Protein AF-A3CVC3-F1 (afdb_monomer_lite)

Organism: Methanoculleus marisnigri (strain ATCC 35101 / DSM 1498 / JR1) (NCBI:txid368407)

Radius of gyration: 29.73 Å; chains: 1; bounding box: 60×30×98 Å

Structure (mmCIF, N/CA/C/O backbone):
data_AF-A3CVC3-F1
#
_entry.id   AF-A3CVC3-F1
#
loop_
_atom_site.group_PDB
_atom_site.id
_atom_site.type_symbol
_atom_site.label_atom_id
_atom_site.label_alt_id
_atom_site.label_comp_id
_atom_site.label_asym_id
_atom_site.label_entity_id
_atom_site.label_seq_id
_atom_site.pdbx_PDB_ins_code
_atom_site.Cartn_x
_atom_site.Cartn_y
_atom_site.Cartn_z
_atom_site.occupancy
_atom_site.B_iso_or_equiv
_atom_site.auth_seq_id
_atom_site.auth_comp_id
_atom_site.auth_asym_id
_atom_site.auth_atom_id
_atom_site.pdbx_PDB_model_num
ATOM 1 N N . MET A 1 1 ? 1.120 -12.186 8.784 1.00 51.41 1 MET A N 1
ATOM 2 C CA . MET A 1 1 ? 2.114 -11.110 9.011 1.00 51.41 1 MET A CA 1
ATOM 3 C C . MET A 1 1 ? 3.449 -11.382 8.320 1.00 51.41 1 MET A C 1
ATOM 5 O O . MET A 1 1 ? 3.760 -10.613 7.430 1.00 51.41 1 MET A O 1
ATOM 9 N N . ARG A 1 2 ? 4.162 -12.497 8.575 1.00 48.91 2 ARG A N 1
ATOM 10 C CA . ARG A 1 2 ? 5.441 -12.810 7.878 1.00 48.91 2 ARG A CA 1
ATOM 11 C C . ARG A 1 2 ? 5.380 -12.852 6.339 1.00 48.91 2 ARG A C 1
ATOM 13 O O . ARG A 1 2 ? 6.397 -12.646 5.695 1.00 48.91 2 ARG A O 1
ATOM 20 N N . GLY A 1 3 ? 4.212 -13.135 5.754 1.00 64.38 3 GLY A N 1
ATOM 21 C CA . GLY A 1 3 ? 4.032 -13.132 4.297 1.00 64.38 3 GLY A CA 1
ATOM 22 C C . GLY A 1 3 ? 4.131 -11.735 3.674 1.00 64.38 3 GLY A C 1
ATOM 23 O O . GLY A 1 3 ? 4.812 -11.586 2.671 1.00 64.38 3 GLY A O 1
ATOM 24 N N . ILE A 1 4 ? 3.526 -10.717 4.298 1.00 69.31 4 ILE A N 1
ATOM 25 C CA . ILE A 1 4 ? 3.472 -9.342 3.764 1.00 69.31 4 ILE A CA 1
ATOM 26 C C . ILE A 1 4 ? 4.823 -8.640 3.919 1.00 69.31 4 ILE A C 1
ATOM 28 O O . ILE A 1 4 ? 5.301 -8.045 2.964 1.00 69.31 4 ILE A O 1
ATOM 32 N N . GLU A 1 5 ? 5.500 -8.809 5.061 1.00 74.12 5 GLU A N 1
ATOM 33 C CA . GLU A 1 5 ? 6.876 -8.311 5.242 1.00 74.12 5 GLU A CA 1
ATOM 34 C C . GLU A 1 5 ? 7.829 -8.879 4.176 1.00 74.12 5 GLU A C 1
ATOM 36 O O . GLU A 1 5 ? 8.705 -8.177 3.677 1.00 74.12 5 GLU A O 1
ATOM 41 N N . GLY A 1 6 ? 7.638 -10.144 3.780 1.00 84.56 6 GLY A N 1
ATOM 42 C CA . GLY A 1 6 ? 8.394 -10.751 2.683 1.00 84.56 6 GLY A CA 1
ATOM 43 C C . GLY A 1 6 ? 8.074 -10.140 1.314 1.00 84.56 6 GLY A C 1
ATOM 44 O O . GLY A 1 6 ? 8.962 -10.040 0.465 1.00 84.56 6 GLY A O 1
ATOM 45 N N . ILE A 1 7 ? 6.831 -9.703 1.096 1.00 87.06 7 ILE A N 1
ATOM 46 C CA . ILE A 1 7 ? 6.413 -9.024 -0.137 1.00 87.06 7 ILE A CA 1
ATOM 47 C C . ILE A 1 7 ? 7.009 -7.615 -0.199 1.00 87.06 7 ILE A C 1
ATOM 49 O O . ILE A 1 7 ? 7.654 -7.295 -1.193 1.00 87.06 7 ILE A O 1
ATOM 53 N N . GLU A 1 8 ? 6.897 -6.818 0.867 1.00 87.56 8 GLU A N 1
ATOM 54 C CA . GLU A 1 8 ? 7.496 -5.474 0.947 1.00 87.56 8 GLU A CA 1
ATOM 55 C C . GLU A 1 8 ? 9.018 -5.524 0.726 1.00 87.56 8 GLU A C 1
ATOM 57 O O . GLU A 1 8 ? 9.571 -4.760 -0.066 1.00 87.56 8 GLU A O 1
ATOM 62 N N . GLN A 1 9 ? 9.712 -6.481 1.353 1.00 90.12 9 GLN A N 1
ATOM 63 C CA . GLN A 1 9 ? 11.144 -6.707 1.115 1.00 90.12 9 GLN A CA 1
ATOM 64 C C . GLN A 1 9 ? 11.444 -7.046 -0.348 1.00 90.12 9 GLN A C 1
ATOM 66 O O . GLN A 1 9 ? 12.445 -6.583 -0.897 1.00 90.12 9 GLN A O 1
ATOM 71 N N . THR A 1 10 ? 10.580 -7.835 -0.987 1.00 92.94 10 THR A N 1
ATOM 72 C CA . THR A 1 10 ? 10.743 -8.191 -2.399 1.00 92.94 10 THR A CA 1
ATOM 73 C C . THR A 1 10 ? 10.528 -6.979 -3.306 1.00 92.94 10 THR A C 1
ATOM 75 O O . THR A 1 10 ? 11.334 -6.767 -4.209 1.00 92.94 10 THR A O 1
ATOM 78 N N . ILE A 1 11 ? 9.509 -6.153 -3.049 1.00 94.69 11 ILE A N 1
ATOM 79 C CA . ILE A 1 11 ? 9.249 -4.912 -3.798 1.00 94.69 11 ILE A CA 1
ATOM 80 C C . ILE A 1 11 ? 10.436 -3.948 -3.667 1.00 94.69 11 ILE A C 1
ATOM 82 O O . ILE A 1 11 ? 10.936 -3.458 -4.677 1.00 94.69 11 ILE A O 1
ATOM 86 N N . ASN A 1 12 ? 10.974 -3.766 -2.459 1.00 94.00 12 ASN A N 1
ATOM 87 C CA . ASN A 1 12 ? 12.170 -2.944 -2.232 1.00 94.00 12 ASN A CA 1
ATOM 88 C C . ASN A 1 12 ? 13.412 -3.483 -2.968 1.00 94.00 12 ASN A C 1
ATOM 90 O O . ASN A 1 12 ? 14.227 -2.718 -3.495 1.00 94.00 12 ASN A O 1
ATOM 94 N N . GLY A 1 13 ? 13.558 -4.810 -3.038 1.00 96.69 13 GLY A N 1
ATOM 95 C CA . GLY A 1 13 ? 14.601 -5.458 -3.834 1.00 96.69 13 GLY A CA 1
ATOM 96 C C . GLY A 1 13 ? 14.443 -5.187 -5.332 1.00 96.69 13 GLY A C 1
ATOM 97 O O . GLY A 1 13 ? 15.412 -4.823 -5.996 1.00 96.69 13 GLY A O 1
ATOM 98 N N . LEU A 1 14 ? 13.216 -5.286 -5.852 1.00 97.50 14 LEU A N 1
ATOM 99 C CA . LEU A 1 14 ? 12.907 -4.961 -7.246 1.00 97.50 14 LEU A CA 1
ATOM 100 C C . LEU A 1 14 ? 13.167 -3.487 -7.565 1.00 97.50 14 LEU A C 1
ATOM 102 O O . LEU A 1 14 ? 13.642 -3.185 -8.655 1.00 97.50 14 LEU A O 1
ATOM 106 N N . GLU A 1 15 ? 12.895 -2.574 -6.638 1.00 97.44 15 GLU A N 1
ATOM 107 C CA . GLU A 1 15 ? 13.197 -1.154 -6.829 1.00 97.44 15 GLU A CA 1
ATOM 108 C C . GLU A 1 15 ? 14.712 -0.901 -6.887 1.00 97.44 15 GLU A C 1
ATOM 110 O O . GLU A 1 15 ? 15.202 -0.166 -7.745 1.00 97.44 15 GLU A O 1
ATOM 115 N N . THR A 1 16 ? 15.489 -1.600 -6.057 1.00 97.69 16 THR A N 1
ATOM 116 C CA . THR A 1 16 ? 16.959 -1.553 -6.125 1.00 97.69 16 THR A CA 1
ATOM 117 C C . THR A 1 16 ? 17.477 -2.061 -7.477 1.00 97.69 16 THR A C 1
ATOM 119 O O . THR A 1 16 ? 18.337 -1.426 -8.096 1.00 97.69 16 THR A O 1
ATOM 122 N N . ASP A 1 17 ? 16.927 -3.176 -7.966 1.00 97.81 17 ASP A N 1
ATOM 123 C CA . ASP A 1 17 ? 17.246 -3.715 -9.291 1.00 97.81 17 ASP A CA 1
ATOM 124 C C . ASP A 1 17 ? 16.869 -2.723 -10.406 1.00 97.81 17 ASP A C 1
ATOM 126 O O . ASP A 1 17 ? 17.635 -2.544 -11.359 1.00 97.81 17 ASP A O 1
ATOM 130 N N . ALA A 1 18 ? 15.722 -2.043 -10.283 1.00 97.94 18 ALA A N 1
ATOM 131 C CA . ALA A 1 18 ? 15.258 -1.042 -11.240 1.00 97.94 18 ALA A CA 1
ATOM 132 C C . ALA A 1 18 ? 16.215 0.152 -11.336 1.00 97.94 18 ALA A C 1
ATOM 134 O O . ALA A 1 18 ? 16.621 0.519 -12.440 1.00 97.94 18 ALA A O 1
ATOM 135 N N . ILE A 1 19 ? 16.659 0.696 -10.198 1.00 98.12 19 ILE A N 1
ATOM 136 C CA . ILE A 1 19 ? 17.654 1.781 -10.143 1.00 98.12 19 ILE A CA 1
ATOM 137 C C . ILE A 1 19 ? 18.950 1.366 -10.854 1.00 98.12 19 ILE A C 1
ATOM 139 O O . ILE A 1 19 ? 19.564 2.149 -11.589 1.00 98.12 19 ILE A O 1
ATOM 143 N N . GLU A 1 20 ? 19.385 0.118 -10.671 1.00 97.94 20 GLU A N 1
ATOM 144 C CA . GLU A 1 20 ? 20.588 -0.371 -11.335 1.00 97.94 20 GLU A CA 1
ATOM 145 C C . GLU A 1 20 ? 20.404 -0.499 -12.855 1.00 97.94 20 GLU A C 1
ATOM 147 O O . GLU A 1 20 ? 21.291 -0.094 -13.616 1.00 97.94 20 GLU A O 1
ATOM 152 N N . ILE A 1 21 ? 19.259 -1.031 -13.299 1.00 98.25 21 ILE A N 1
ATOM 153 C CA . ILE A 1 21 ? 18.888 -1.123 -14.718 1.00 98.25 21 ILE A CA 1
ATOM 154 C C . ILE A 1 21 ? 18.883 0.272 -15.345 1.00 98.25 21 ILE A C 1
ATOM 156 O O . ILE A 1 21 ? 19.545 0.475 -16.364 1.00 98.25 21 ILE A O 1
ATOM 160 N N . GLU A 1 22 ? 18.204 1.235 -14.719 1.00 98.06 22 GLU A N 1
ATOM 161 C CA . GLU A 1 22 ? 18.119 2.623 -15.180 1.00 98.06 22 GLU A CA 1
ATOM 162 C C . GLU A 1 22 ? 19.517 3.201 -15.418 1.00 98.06 22 GLU A C 1
ATOM 164 O O . GLU A 1 22 ? 19.833 3.669 -16.515 1.00 98.06 22 GLU A O 1
ATOM 169 N N . ARG A 1 23 ? 20.405 3.076 -14.426 1.00 98.06 23 ARG A N 1
ATOM 170 C CA . ARG A 1 23 ? 21.781 3.574 -14.514 1.00 98.06 23 ARG A CA 1
ATOM 171 C C . ARG A 1 23 ? 22.547 2.969 -15.692 1.00 98.06 23 ARG A C 1
ATOM 173 O O . ARG A 1 23 ? 23.281 3.686 -16.378 1.00 98.06 23 ARG A O 1
ATOM 180 N N . ILE A 1 24 ? 22.417 1.659 -15.923 1.00 97.56 24 ILE A N 1
ATOM 181 C CA . ILE A 1 24 ? 23.113 0.977 -17.025 1.00 97.56 24 ILE A CA 1
ATOM 182 C C . ILE A 1 24 ? 22.570 1.455 -18.376 1.00 97.56 24 ILE A C 1
ATOM 184 O O . ILE A 1 24 ? 23.358 1.775 -19.269 1.00 97.56 24 ILE A O 1
ATOM 188 N N . VAL A 1 25 ? 21.245 1.536 -18.522 1.00 97.75 25 VAL A N 1
ATOM 189 C CA . VAL A 1 25 ? 20.591 1.921 -19.780 1.00 97.75 25 VAL A CA 1
ATOM 190 C C . VAL A 1 25 ? 20.864 3.382 -20.119 1.00 97.75 25 VAL A C 1
ATOM 192 O O . VAL A 1 25 ? 21.286 3.671 -21.236 1.00 97.75 25 VAL A O 1
ATOM 195 N N . ILE A 1 26 ? 20.749 4.300 -19.155 1.00 97.44 26 ILE A N 1
ATOM 196 C CA . ILE A 1 26 ? 21.128 5.708 -19.349 1.00 97.44 26 ILE A CA 1
ATOM 197 C C . ILE A 1 26 ? 22.604 5.817 -19.748 1.00 97.44 26 ILE A C 1
ATOM 199 O O . ILE A 1 26 ? 22.953 6.606 -20.628 1.00 97.44 26 ILE A O 1
ATOM 203 N N . GLY A 1 27 ? 23.477 5.007 -19.141 1.00 96.62 27 GLY A N 1
ATOM 204 C CA . GLY A 1 27 ? 24.882 4.917 -19.531 1.00 96.62 27 GLY A CA 1
ATOM 205 C C . GLY A 1 27 ? 25.056 4.567 -21.011 1.00 96.62 27 GLY A C 1
ATOM 206 O O . GLY A 1 27 ? 25.783 5.266 -21.713 1.00 96.62 27 GLY A O 1
ATOM 207 N N . LEU A 1 28 ? 24.350 3.543 -21.496 1.00 96.38 28 LEU A N 1
ATOM 208 C CA . LEU A 1 28 ? 24.371 3.133 -22.905 1.00 96.38 28 LEU A CA 1
ATOM 209 C C . LEU A 1 28 ? 23.816 4.217 -23.837 1.00 96.38 28 LEU A C 1
ATOM 211 O O . LEU A 1 28 ? 24.471 4.572 -24.814 1.00 96.38 28 LEU A O 1
ATOM 215 N N . LEU A 1 29 ? 22.658 4.800 -23.515 1.00 95.56 29 LEU A N 1
ATOM 216 C CA . LEU A 1 29 ? 22.035 5.860 -24.321 1.00 95.56 29 LEU A CA 1
ATOM 217 C C . LEU A 1 29 ? 22.939 7.098 -24.457 1.00 95.56 29 LEU A C 1
ATOM 219 O O . LEU A 1 29 ? 22.904 7.801 -2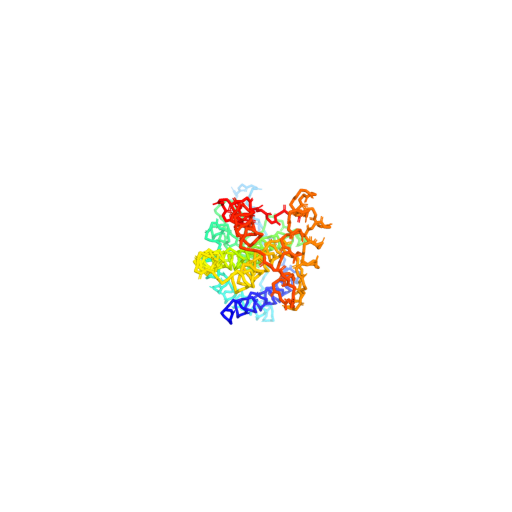5.472 1.00 95.56 29 LEU A O 1
ATOM 223 N N . ARG A 1 30 ? 23.781 7.365 -23.450 1.00 95.31 30 ARG A N 1
ATOM 224 C CA . ARG A 1 30 ? 24.788 8.432 -23.495 1.00 95.31 30 ARG A CA 1
ATOM 225 C C . ARG A 1 30 ? 25.978 8.066 -24.375 1.00 95.31 30 ARG A C 1
ATOM 227 O O . ARG A 1 30 ? 26.384 8.907 -25.181 1.00 95.31 30 ARG A O 1
ATOM 234 N N . THR A 1 31 ? 26.533 6.860 -24.245 1.00 94.50 31 THR A N 1
ATOM 235 C CA . THR A 1 31 ? 27.787 6.489 -24.924 1.00 94.50 31 THR A CA 1
ATOM 236 C C . THR A 1 31 ? 27.588 6.112 -26.385 1.00 94.50 31 THR A C 1
ATOM 238 O O . THR A 1 31 ? 28.317 6.623 -27.229 1.00 94.50 31 THR A O 1
ATOM 241 N N . VAL A 1 32 ? 26.576 5.303 -26.703 1.00 93.94 32 VAL A N 1
ATOM 242 C CA . VAL A 1 32 ? 26.394 4.745 -28.050 1.00 93.94 32 VAL A CA 1
ATOM 243 C C . VAL A 1 32 ? 26.092 5.861 -29.044 1.00 93.94 32 VAL A C 1
ATOM 245 O O . VAL A 1 32 ? 25.248 6.727 -28.795 1.00 93.94 32 VAL A O 1
ATOM 248 N N . GLU A 1 33 ? 26.787 5.897 -30.176 1.00 91.19 33 GLU A N 1
ATOM 249 C CA . GLU A 1 33 ? 26.569 6.947 -31.170 1.00 91.19 33 GLU A CA 1
ATOM 250 C C . GLU A 1 33 ? 25.248 6.754 -31.917 1.00 91.19 33 GLU A C 1
ATOM 252 O O . GLU A 1 33 ? 24.827 5.631 -32.190 1.00 91.19 33 GLU A O 1
ATOM 257 N N . LEU A 1 34 ? 24.610 7.870 -32.272 1.00 91.19 34 LEU A N 1
ATOM 258 C CA . LEU A 1 34 ? 23.409 7.913 -33.102 1.00 91.19 34 LEU A CA 1
ATOM 259 C C . LEU A 1 34 ? 23.810 8.379 -34.498 1.00 91.19 34 LEU A C 1
ATOM 261 O O . LEU A 1 34 ? 24.252 9.520 -34.665 1.00 91.19 34 LEU A O 1
ATOM 265 N N . ILE A 1 35 ? 23.647 7.504 -35.484 1.00 89.44 35 ILE A N 1
ATOM 266 C CA . ILE A 1 35 ? 23.984 7.734 -36.889 1.00 89.44 35 ILE A CA 1
ATOM 267 C C . ILE A 1 35 ? 22.716 7.996 -37.704 1.00 89.44 35 ILE A C 1
ATOM 269 O O . ILE A 1 35 ? 21.651 7.436 -37.446 1.00 89.44 35 ILE A O 1
ATOM 273 N N . HIS A 1 36 ? 22.824 8.878 -38.692 1.00 84.12 36 HIS A N 1
ATOM 274 C CA . HIS A 1 36 ? 21.723 9.160 -39.605 1.00 84.12 36 HIS A CA 1
ATOM 275 C C . HIS A 1 36 ? 21.704 8.108 -40.715 1.00 84.12 36 HIS A C 1
ATOM 277 O O . HIS A 1 36 ? 22.711 7.909 -41.395 1.00 84.12 36 HIS A O 1
ATOM 283 N N . LYS A 1 37 ? 20.564 7.446 -40.898 1.00 74.25 37 LYS A N 1
ATOM 284 C CA . LYS A 1 37 ? 20.304 6.546 -42.013 1.00 74.25 37 LYS A CA 1
ATOM 285 C C . LYS A 1 37 ? 19.489 7.323 -43.052 1.00 74.25 37 LYS A C 1
ATOM 287 O O . LYS A 1 37 ? 18.345 7.664 -42.754 1.00 74.25 37 LYS A O 1
ATOM 292 N N . PRO A 1 38 ? 20.060 7.638 -44.226 1.00 65.75 38 PRO A N 1
ATOM 293 C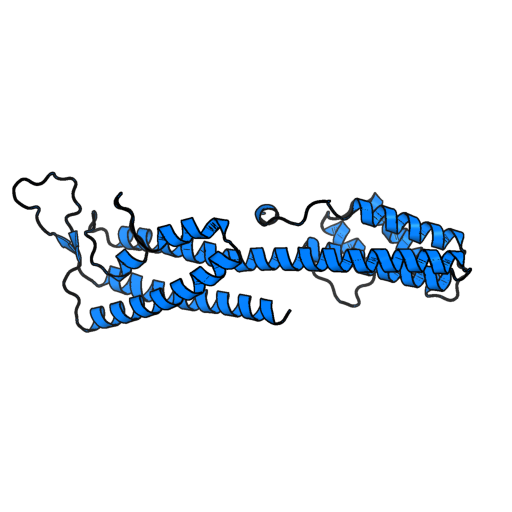 CA . PRO A 1 38 ? 19.335 8.378 -45.246 1.00 65.75 38 PRO A CA 1
ATOM 294 C C . PRO A 1 38 ? 18.141 7.563 -45.742 1.00 65.75 38 PRO A C 1
ATOM 296 O O . PRO A 1 38 ? 18.222 6.339 -45.888 1.00 65.75 38 PRO A O 1
ATOM 299 N N . ASP A 1 39 ? 17.041 8.263 -45.994 1.00 65.12 39 ASP A N 1
ATOM 300 C CA . ASP A 1 39 ? 15.830 7.672 -46.540 1.00 65.12 39 ASP A CA 1
ATOM 301 C C . ASP A 1 39 ? 16.098 7.048 -47.925 1.00 65.12 39 ASP A C 1
ATOM 303 O O . ASP A 1 39 ? 16.862 7.608 -48.722 1.00 65.12 39 ASP A O 1
ATOM 307 N N . PRO A 1 40 ? 15.472 5.902 -48.258 1.00 63.41 40 PRO A N 1
ATOM 308 C CA . PRO A 1 40 ? 15.471 5.395 -49.624 1.00 63.41 40 PRO A CA 1
ATOM 309 C C . PRO A 1 40 ? 14.929 6.466 -50.577 1.00 63.41 40 PRO A C 1
ATOM 311 O O . PRO A 1 40 ? 13.983 7.181 -50.239 1.00 63.41 40 PRO A O 1
ATOM 314 N N . ALA A 1 41 ? 15.500 6.564 -51.780 1.00 58.28 41 ALA A N 1
ATOM 315 C CA . ALA A 1 41 ? 15.057 7.536 -52.776 1.00 58.28 41 ALA A CA 1
ATOM 316 C C . ALA A 1 41 ? 13.537 7.409 -53.023 1.00 58.28 41 ALA A C 1
ATOM 318 O O . ALA A 1 41 ? 13.074 6.386 -53.523 1.00 58.28 41 ALA A O 1
ATOM 319 N N . GLY A 1 42 ? 12.775 8.447 -52.650 1.00 61.31 42 GLY A N 1
ATOM 320 C CA . GLY A 1 42 ? 11.315 8.512 -52.801 1.00 61.31 42 GLY A CA 1
ATOM 321 C C . GLY A 1 42 ? 10.483 8.345 -51.520 1.00 61.31 42 GLY A C 1
ATOM 322 O O . GLY A 1 42 ? 9.258 8.398 -51.609 1.00 61.31 42 GLY A O 1
ATOM 323 N N . ALA A 1 43 ? 11.092 8.163 -50.341 1.00 59.25 43 ALA A N 1
ATOM 324 C CA . ALA A 1 43 ? 10.345 8.084 -49.081 1.00 59.25 43 ALA A CA 1
ATOM 325 C C . ALA A 1 43 ? 9.919 9.471 -48.546 1.00 59.25 43 ALA A C 1
ATOM 327 O O . ALA A 1 43 ? 10.615 10.471 -48.709 1.00 59.25 43 ALA A O 1
ATOM 328 N N . LEU A 1 44 ? 8.744 9.526 -47.909 1.00 55.94 44 LEU A N 1
ATOM 329 C CA . LEU A 1 44 ? 8.180 10.723 -47.271 1.00 55.94 44 LEU A CA 1
ATOM 330 C C . LEU A 1 44 ? 8.982 11.125 -46.016 1.00 55.94 44 LEU A C 1
ATOM 332 O O . LEU A 1 44 ? 9.242 10.281 -45.163 1.00 55.94 44 LEU A O 1
ATOM 336 N N . PHE A 1 45 ? 9.253 12.429 -45.856 1.00 55.88 45 PHE A N 1
ATOM 337 C CA . PHE A 1 45 ? 10.067 13.078 -44.801 1.00 55.88 45 PHE A CA 1
ATOM 338 C C . PHE A 1 45 ? 9.577 12.930 -43.335 1.00 55.88 45 PHE A C 1
ATOM 340 O O . PHE A 1 45 ? 9.977 13.703 -42.465 1.00 55.88 45 PHE A O 1
ATOM 347 N N . PHE A 1 46 ? 8.695 11.975 -43.034 1.00 58.62 46 PHE A N 1
ATOM 348 C CA . PHE A 1 46 ? 8.077 11.795 -41.712 1.00 58.62 46 PHE A CA 1
ATOM 349 C C . PHE A 1 46 ? 8.519 10.510 -40.988 1.00 58.62 46 PHE A C 1
ATOM 351 O O . PHE A 1 46 ? 8.059 10.240 -39.874 1.00 58.62 46 PHE A O 1
ATOM 358 N N . ALA A 1 47 ? 9.402 9.709 -41.594 1.00 65.69 47 ALA A N 1
ATOM 359 C CA . ALA A 1 47 ? 9.910 8.480 -40.994 1.00 65.69 47 ALA A CA 1
ATOM 360 C C . ALA A 1 47 ? 11.079 8.756 -40.021 1.00 65.69 47 ALA A C 1
ATOM 362 O O . ALA A 1 47 ? 11.876 9.668 -40.246 1.00 65.69 47 ALA A O 1
ATOM 363 N N . PRO A 1 48 ? 11.220 7.987 -38.925 1.00 71.50 48 PRO A N 1
ATOM 364 C CA . PRO A 1 48 ? 12.397 8.084 -38.073 1.00 71.50 48 PRO A CA 1
ATOM 365 C C . PRO A 1 48 ? 13.644 7.648 -38.856 1.00 71.50 48 PRO A C 1
ATOM 367 O O . PRO A 1 48 ? 13.697 6.530 -39.360 1.00 71.50 48 PRO A O 1
ATOM 370 N N . SER A 1 49 ? 14.648 8.517 -38.938 1.00 81.38 49 SER A N 1
ATOM 371 C CA . SER A 1 49 ? 15.802 8.339 -39.830 1.00 81.38 49 SER A CA 1
ATOM 372 C C . SER A 1 49 ? 17.130 8.181 -39.083 1.00 81.38 49 SER A C 1
ATOM 374 O O . SER A 1 49 ? 18.199 8.253 -39.683 1.00 81.38 49 SER A O 1
ATOM 376 N N . ASN A 1 50 ? 17.111 8.045 -37.756 1.00 86.69 50 ASN A N 1
ATOM 377 C CA . ASN A 1 50 ? 18.331 7.912 -36.961 1.00 86.69 50 ASN A CA 1
ATOM 378 C C . ASN A 1 50 ? 18.373 6.528 -36.317 1.00 86.69 50 ASN A C 1
ATOM 380 O O . ASN A 1 50 ? 17.382 6.080 -35.754 1.00 86.69 50 ASN A O 1
ATOM 384 N N . GLN A 1 51 ? 19.510 5.850 -36.387 1.00 90.75 51 GLN A N 1
ATOM 385 C CA . GLN A 1 51 ? 19.711 4.539 -35.773 1.00 90.75 51 GLN A CA 1
ATOM 386 C C . GLN A 1 51 ? 20.919 4.584 -34.845 1.00 90.75 51 GLN A C 1
ATOM 388 O O . GLN A 1 51 ? 21.809 5.423 -35.003 1.00 90.75 51 GLN A O 1
ATOM 393 N N . TRP A 1 52 ? 20.953 3.684 -33.874 1.00 91.94 52 TRP A N 1
ATOM 394 C CA . TRP A 1 52 ? 22.140 3.496 -33.056 1.00 91.94 52 TRP A CA 1
ATOM 395 C C . TRP A 1 52 ? 23.250 2.849 -33.891 1.00 91.94 52 TRP A C 1
ATOM 397 O O . TRP A 1 52 ? 22.989 2.065 -34.805 1.00 91.94 52 TRP A O 1
ATOM 407 N N . SER A 1 53 ? 24.486 3.254 -33.622 1.00 91.25 53 SER A N 1
ATOM 408 C CA . SER A 1 53 ? 25.692 2.679 -34.220 1.00 91.25 53 SER A CA 1
ATOM 409 C C . SER A 1 53 ? 25.907 1.233 -33.771 1.00 91.25 53 SER A C 1
ATOM 411 O O . SER A 1 53 ? 25.282 0.754 -32.822 1.00 91.25 53 SER A O 1
ATOM 413 N N . GLU A 1 54 ? 26.801 0.527 -34.464 1.00 91.50 54 GLU A N 1
ATOM 414 C CA . GLU A 1 54 ? 27.222 -0.802 -34.032 1.00 91.50 54 GLU A CA 1
ATOM 415 C C . GLU A 1 54 ? 27.881 -0.729 -32.652 1.00 91.50 54 GLU A C 1
ATOM 417 O O . GLU A 1 54 ? 28.825 0.026 -32.425 1.00 91.50 54 GLU A O 1
ATOM 422 N N . LEU A 1 55 ? 27.367 -1.534 -31.726 1.00 93.00 55 LEU A N 1
ATOM 423 C CA . LEU A 1 55 ? 27.844 -1.573 -30.352 1.00 93.00 55 LEU A CA 1
ATOM 424 C C . LEU A 1 55 ? 29.229 -2.219 -30.279 1.00 93.00 55 LEU A C 1
ATOM 426 O O . LEU A 1 55 ? 29.431 -3.329 -30.782 1.00 93.00 55 LEU A O 1
ATOM 430 N N . SER A 1 56 ? 30.151 -1.586 -29.554 1.00 93.81 56 SER A N 1
ATOM 431 C CA . SER A 1 56 ? 31.429 -2.201 -29.184 1.00 93.81 56 SER A CA 1
ATOM 432 C C . SER A 1 56 ? 31.221 -3.440 -28.301 1.00 93.81 56 SER A C 1
ATOM 434 O O . SER A 1 56 ? 30.186 -3.603 -27.654 1.00 93.81 56 SER A O 1
ATOM 436 N N . GLY A 1 57 ? 32.228 -4.316 -28.193 1.00 92.56 57 GLY A N 1
ATOM 437 C CA . GLY A 1 57 ? 32.121 -5.531 -27.369 1.00 92.56 57 GLY A CA 1
ATOM 438 C C . GLY A 1 57 ? 31.748 -5.259 -25.901 1.00 92.56 57 GLY A C 1
ATOM 439 O O . GLY A 1 57 ? 30.987 -6.023 -25.302 1.00 92.56 57 GLY A O 1
ATOM 440 N N . GLN A 1 58 ? 32.219 -4.141 -25.333 1.00 92.75 58 GLN A N 1
ATOM 441 C CA . GLN A 1 58 ? 31.866 -3.721 -23.974 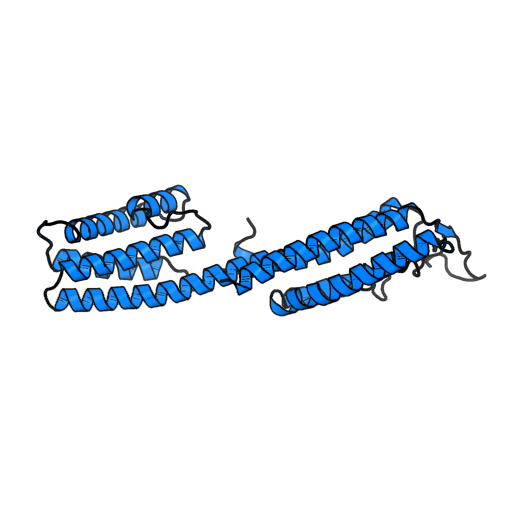1.00 92.75 58 GLN A CA 1
ATOM 442 C C . GLN A 1 58 ? 30.414 -3.226 -23.882 1.00 92.75 58 GLN A C 1
ATOM 444 O O . GLN A 1 58 ? 29.718 -3.544 -22.916 1.00 92.75 58 GLN A O 1
ATOM 449 N N . GLU A 1 59 ? 29.942 -2.464 -24.870 1.00 93.94 59 GLU A N 1
ATOM 450 C CA . GLU A 1 59 ? 28.560 -1.970 -24.922 1.00 93.94 59 GLU A CA 1
ATOM 451 C C . GLU A 1 59 ? 27.569 -3.109 -25.135 1.00 93.94 59 GLU A C 1
ATOM 453 O O . GLU A 1 59 ? 26.573 -3.179 -24.422 1.00 93.94 59 GLU A O 1
ATOM 458 N N . GLN A 1 60 ? 27.882 -4.063 -26.015 1.00 95.44 60 GLN A N 1
ATOM 459 C CA . GLN A 1 60 ? 27.076 -5.271 -26.196 1.00 95.44 60 GLN A CA 1
ATOM 460 C C . GLN A 1 60 ? 26.954 -6.071 -24.897 1.00 95.44 60 GLN A C 1
ATOM 462 O O . GLN A 1 60 ? 25.886 -6.596 -24.588 1.00 95.44 60 GLN A O 1
ATOM 467 N N . GLN A 1 61 ? 28.034 -6.181 -24.116 1.00 95.69 61 GLN A N 1
ATOM 468 C CA . GLN A 1 61 ? 27.981 -6.877 -22.832 1.00 95.69 61 GLN A CA 1
ATOM 469 C C . GLN A 1 61 ? 27.075 -6.143 -21.836 1.00 95.69 61 GLN A C 1
ATOM 471 O O . GLN A 1 61 ? 26.168 -6.760 -21.281 1.00 95.69 61 GLN A O 1
ATOM 476 N N . LYS A 1 62 ? 27.252 -4.824 -21.678 1.00 95.75 62 LYS A N 1
ATOM 477 C CA . LYS A 1 62 ? 26.384 -3.990 -20.826 1.00 95.75 62 LYS A CA 1
ATOM 478 C C . LYS A 1 62 ? 24.918 -4.069 -21.251 1.00 95.75 62 LYS A C 1
ATOM 480 O O . LYS A 1 62 ? 24.043 -4.175 -20.398 1.00 95.75 62 LYS A O 1
ATOM 485 N N . GLN A 1 63 ? 24.654 -4.058 -22.555 1.00 97.12 63 GLN A N 1
ATOM 486 C CA . GLN A 1 63 ? 23.315 -4.190 -23.113 1.00 97.12 63 GLN A CA 1
ATOM 487 C C . GLN A 1 63 ? 22.694 -5.549 -22.771 1.00 97.12 63 GLN A C 1
ATOM 489 O O . GLN A 1 63 ? 21.565 -5.603 -22.287 1.00 97.12 63 GLN A O 1
ATOM 494 N N . ARG A 1 64 ? 23.428 -6.653 -22.972 1.00 96.75 64 ARG A N 1
ATOM 495 C CA . ARG A 1 64 ? 22.959 -8.002 -22.611 1.00 96.75 64 ARG A CA 1
ATOM 496 C C . ARG A 1 64 ? 22.663 -8.120 -21.120 1.00 96.75 64 ARG A C 1
ATOM 498 O O . ARG A 1 64 ? 21.679 -8.761 -20.751 1.00 96.75 64 ARG A O 1
ATOM 505 N N . ASP A 1 65 ? 23.493 -7.516 -20.278 1.00 96.00 65 ASP A N 1
ATOM 506 C CA . ASP A 1 65 ? 23.297 -7.534 -18.832 1.00 96.00 65 ASP A CA 1
ATOM 507 C C . ASP A 1 65 ? 22.069 -6.709 -18.425 1.00 96.00 65 ASP A C 1
ATOM 509 O O . ASP A 1 65 ? 21.227 -7.219 -17.686 1.00 96.00 65 ASP A O 1
ATOM 513 N N . ALA A 1 66 ? 21.895 -5.502 -18.977 1.00 97.19 66 ALA A N 1
ATOM 514 C CA . ALA A 1 66 ? 20.695 -4.685 -18.772 1.00 97.19 66 ALA A CA 1
ATOM 515 C C . ALA A 1 66 ? 19.423 -5.416 -19.221 1.00 97.19 66 ALA A C 1
ATOM 517 O O . ALA A 1 66 ? 18.450 -5.484 -18.475 1.00 97.19 66 ALA A O 1
ATOM 518 N N . LEU A 1 67 ? 19.455 -6.035 -20.404 1.00 97.88 67 LEU A N 1
ATOM 519 C CA . LEU A 1 67 ? 18.345 -6.811 -20.947 1.00 97.88 67 LEU A CA 1
ATOM 520 C C . LEU A 1 67 ? 17.968 -7.979 -20.034 1.00 97.88 67 LEU A C 1
ATOM 522 O O . LEU A 1 67 ? 16.795 -8.163 -19.721 1.00 97.88 67 LEU A O 1
ATOM 526 N N . ARG A 1 68 ? 18.948 -8.764 -19.573 1.00 98.06 68 ARG A N 1
ATOM 527 C CA . ARG A 1 68 ? 18.695 -9.884 -18.655 1.00 98.06 68 ARG A CA 1
ATOM 528 C C . ARG A 1 68 ? 18.120 -9.408 -17.326 1.00 98.06 68 ARG A C 1
ATOM 530 O O . ARG A 1 68 ? 17.178 -10.028 -16.837 1.00 98.06 68 ARG A O 1
ATOM 537 N N . LYS A 1 69 ? 18.672 -8.335 -16.751 1.00 98.06 69 LYS A N 1
ATOM 538 C CA . LYS A 1 69 ? 18.171 -7.756 -15.498 1.00 98.06 69 LYS A CA 1
ATOM 539 C C . LYS A 1 69 ? 16.735 -7.276 -15.661 1.00 98.06 69 LYS A C 1
ATOM 541 O O . LYS A 1 69 ? 15.877 -7.714 -14.903 1.00 98.06 69 LYS A O 1
ATOM 546 N N . TYR A 1 70 ? 16.454 -6.500 -16.706 1.00 98.50 70 TYR A N 1
ATOM 547 C CA . TYR A 1 70 ? 15.113 -5.989 -16.971 1.00 98.50 70 TYR A CA 1
ATOM 548 C C . TYR A 1 70 ? 14.085 -7.099 -17.208 1.00 98.50 70 TYR A C 1
ATOM 550 O O . TYR A 1 70 ? 13.006 -7.053 -16.635 1.00 98.50 70 TYR A O 1
ATOM 558 N N . GLN A 1 71 ? 14.411 -8.143 -17.976 1.00 98.06 71 GLN A N 1
ATOM 559 C CA . GLN A 1 71 ? 13.472 -9.252 -18.205 1.00 98.06 71 GLN A CA 1
ATOM 560 C C . GLN A 1 71 ? 13.133 -10.010 -16.913 1.00 98.06 71 GLN A C 1
ATOM 562 O O . GLN A 1 71 ? 11.977 -10.379 -16.691 1.00 98.06 71 GLN A O 1
ATOM 567 N N . ARG A 1 72 ? 14.128 -10.234 -16.041 1.00 97.94 72 ARG A N 1
ATOM 568 C CA . ARG A 1 72 ? 13.904 -10.862 -14.729 1.00 97.94 72 ARG A CA 1
ATOM 569 C C . ARG A 1 72 ? 13.062 -9.959 -13.834 1.00 97.94 72 ARG A C 1
ATOM 571 O O . ARG A 1 72 ? 12.073 -10.434 -13.286 1.00 97.94 72 ARG A O 1
ATOM 578 N N . TRP A 1 73 ? 13.424 -8.680 -13.755 1.00 98.50 73 TRP A N 1
ATOM 579 C CA . TRP A 1 73 ? 12.691 -7.665 -13.008 1.00 98.50 73 TRP A CA 1
ATOM 580 C C . TRP A 1 73 ? 11.226 -7.599 -13.448 1.00 98.50 73 TRP A C 1
ATOM 582 O O . TRP A 1 73 ? 10.336 -7.831 -12.638 1.00 98.50 73 TRP A O 1
ATOM 592 N N . TYR A 1 74 ? 10.976 -7.414 -14.747 1.00 98.38 74 TYR A N 1
ATOM 593 C CA . TYR A 1 74 ? 9.634 -7.287 -15.311 1.00 98.38 74 TYR A CA 1
ATOM 594 C C . TYR A 1 74 ? 8.782 -8.526 -15.033 1.00 98.38 74 TYR A C 1
ATOM 596 O O . TYR A 1 74 ? 7.629 -8.404 -14.639 1.00 98.38 74 TYR A O 1
ATOM 604 N N . THR A 1 75 ? 9.352 -9.728 -15.165 1.00 97.62 75 THR A N 1
ATOM 605 C CA . THR A 1 75 ? 8.622 -10.980 -14.902 1.00 97.62 75 THR A CA 1
ATOM 606 C C . THR A 1 75 ? 8.132 -11.069 -13.457 1.00 97.62 75 THR A C 1
ATOM 608 O O . THR A 1 75 ? 7.024 -11.547 -13.211 1.00 97.62 75 THR A O 1
ATOM 611 N N . VAL A 1 76 ? 8.960 -10.653 -12.497 1.00 97.56 76 VAL A N 1
ATOM 612 C CA . VAL A 1 76 ? 8.600 -10.694 -11.076 1.00 97.56 76 VAL A CA 1
ATOM 613 C C . VAL A 1 76 ? 7.655 -9.540 -10.741 1.00 97.56 76 VAL A C 1
ATOM 615 O O . VAL A 1 76 ? 6.589 -9.790 -10.188 1.00 97.56 76 VAL A O 1
ATOM 618 N N . ALA A 1 77 ? 7.981 -8.312 -11.152 1.00 97.94 77 ALA A N 1
ATOM 619 C CA . ALA A 1 77 ? 7.150 -7.128 -10.947 1.00 97.94 77 ALA A CA 1
ATOM 620 C C . ALA A 1 77 ? 5.733 -7.314 -11.513 1.00 97.94 77 ALA A C 1
ATOM 622 O O . ALA A 1 77 ? 4.754 -7.105 -10.805 1.00 97.94 77 ALA A O 1
ATOM 623 N N . HIS A 1 78 ? 5.607 -7.831 -12.739 1.00 97.75 78 HIS A N 1
ATOM 624 C CA . HIS A 1 78 ? 4.316 -8.131 -13.359 1.00 97.75 78 HIS A CA 1
ATOM 625 C C . HIS A 1 78 ? 3.471 -9.099 -12.520 1.00 97.75 78 HIS A C 1
ATOM 627 O O . HIS A 1 78 ? 2.247 -8.990 -12.496 1.00 97.75 78 HIS A O 1
ATOM 633 N N . ARG A 1 79 ? 4.079 -10.091 -11.851 1.00 96.62 79 ARG A N 1
ATOM 634 C CA . ARG A 1 79 ? 3.317 -11.016 -10.995 1.00 96.62 79 ARG A CA 1
ATOM 635 C C . ARG A 1 79 ? 2.694 -10.282 -9.815 1.00 96.62 79 ARG A C 1
ATOM 637 O O . ARG A 1 79 ? 1.512 -10.495 -9.577 1.00 96.62 79 ARG A O 1
ATOM 644 N N . TYR A 1 80 ? 3.460 -9.415 -9.157 1.00 96.12 80 TYR A N 1
ATOM 645 C CA . TYR A 1 80 ? 2.975 -8.602 -8.043 1.00 96.12 80 TYR A CA 1
ATOM 646 C C . TYR A 1 80 ? 1.895 -7.618 -8.484 1.00 96.12 80 TYR A C 1
ATOM 648 O O . TYR A 1 80 ? 0.823 -7.601 -7.892 1.00 96.12 80 TYR A O 1
ATOM 656 N N . VAL A 1 81 ? 2.124 -6.877 -9.571 1.00 97.12 81 VAL A N 1
ATOM 657 C CA . VAL A 1 81 ? 1.122 -5.944 -10.110 1.00 97.12 81 VAL A CA 1
ATOM 658 C C . VAL A 1 81 ? -0.164 -6.684 -10.475 1.00 97.12 81 VAL A C 1
ATOM 660 O O . VAL A 1 81 ? -1.246 -6.245 -10.124 1.00 97.12 81 VAL A O 1
ATOM 663 N N . ARG A 1 82 ? -0.079 -7.860 -11.103 1.00 96.69 82 ARG A N 1
ATOM 664 C CA . ARG A 1 82 ? -1.275 -8.645 -11.440 1.00 96.69 82 ARG A CA 1
ATOM 665 C C . ARG A 1 82 ? -2.033 -9.170 -10.224 1.00 96.69 82 ARG A C 1
ATOM 667 O O . ARG A 1 82 ? -3.242 -9.346 -10.309 1.00 96.69 82 ARG A O 1
ATOM 674 N N . GLU A 1 83 ? -1.326 -9.504 -9.154 1.00 93.62 83 GLU A N 1
ATOM 675 C CA . GLU A 1 83 ? -1.935 -10.061 -7.948 1.00 93.62 83 GLU A CA 1
ATOM 676 C C . GLU A 1 83 ? -2.592 -8.981 -7.085 1.00 93.62 83 GLU A C 1
ATOM 678 O O . GLU A 1 83 ? -3.688 -9.212 -6.588 1.00 93.62 83 GLU A O 1
ATOM 683 N N . TYR A 1 84 ? -1.961 -7.810 -6.964 1.00 92.81 84 TYR A N 1
ATOM 684 C CA . TYR A 1 84 ? -2.343 -6.785 -5.986 1.00 92.81 84 TYR A CA 1
ATOM 685 C C . TYR A 1 84 ? -2.819 -5.456 -6.593 1.00 92.81 84 TYR A C 1
ATOM 687 O O . TYR A 1 84 ? -3.422 -4.662 -5.890 1.00 92.81 84 TYR A O 1
ATOM 695 N N . ALA A 1 85 ? -2.564 -5.199 -7.876 1.00 93.69 85 ALA A N 1
ATOM 696 C CA . ALA A 1 85 ? -3.034 -4.010 -8.599 1.00 93.69 85 ALA A CA 1
ATOM 697 C C . ALA A 1 85 ? -3.540 -4.389 -10.012 1.00 93.69 85 ALA A C 1
ATOM 699 O O . ALA A 1 85 ? -3.017 -3.896 -11.024 1.00 93.69 85 ALA A O 1
ATOM 700 N N . PRO A 1 86 ? -4.500 -5.334 -10.124 1.00 95.31 86 PRO A N 1
ATOM 701 C CA . PRO A 1 86 ? -4.952 -5.881 -11.405 1.00 95.31 86 PRO A CA 1
ATOM 702 C C . PRO A 1 86 ? -5.455 -4.807 -12.382 1.00 95.31 86 PRO A C 1
ATOM 704 O O . PRO A 1 86 ? -5.256 -4.932 -13.589 1.00 95.31 86 PRO A O 1
ATOM 707 N N . GLU A 1 87 ? -6.045 -3.729 -11.874 1.00 94.25 87 GLU A N 1
ATOM 708 C CA . GLU A 1 87 ? -6.524 -2.577 -12.637 1.00 94.25 87 GLU A CA 1
ATOM 709 C C . GLU A 1 87 ? -5.403 -1.771 -13.314 1.00 94.25 87 GLU A C 1
ATOM 711 O O . GLU A 1 87 ? -5.663 -1.051 -14.278 1.00 94.25 87 GLU A O 1
ATOM 716 N N . ARG A 1 88 ? -4.149 -1.913 -12.860 1.00 96.56 88 ARG A N 1
ATOM 717 C CA . ARG A 1 88 ? -2.967 -1.237 -13.426 1.00 96.56 88 ARG A CA 1
ATOM 718 C C . ARG A 1 88 ? -2.128 -2.132 -14.342 1.00 96.56 88 ARG A C 1
ATOM 720 O O . ARG A 1 88 ? -1.155 -1.659 -14.931 1.00 96.56 88 ARG A O 1
ATOM 727 N N . VAL A 1 89 ? -2.486 -3.410 -14.502 1.00 96.62 89 VAL A N 1
ATOM 728 C CA . VAL A 1 89 ? -1.715 -4.381 -15.308 1.00 96.62 89 VAL A CA 1
ATOM 729 C C . VAL A 1 89 ? -1.590 -3.949 -16.761 1.00 96.62 89 VAL A C 1
ATOM 731 O O . VAL A 1 89 ? -0.510 -4.054 -17.344 1.00 96.62 89 VAL A O 1
ATOM 734 N N . ASP A 1 90 ? -2.677 -3.456 -17.351 1.00 95.31 90 ASP A N 1
ATOM 735 C CA . ASP A 1 90 ? -2.659 -3.037 -18.748 1.00 95.31 90 ASP A CA 1
ATOM 736 C C . ASP A 1 90 ? -1.689 -1.874 -18.943 1.00 95.31 90 ASP A C 1
ATOM 738 O O . ASP A 1 90 ? -0.822 -1.943 -19.812 1.00 95.31 90 ASP A O 1
ATOM 742 N N . GLU A 1 91 ? -1.754 -0.844 -18.101 1.00 95.44 91 GLU A N 1
ATOM 743 C CA . GLU A 1 91 ? -0.817 0.284 -18.134 1.00 95.44 91 GLU A CA 1
ATOM 744 C C . GLU A 1 91 ? 0.638 -0.179 -17.954 1.00 95.44 91 GLU A C 1
ATOM 746 O O . GLU A 1 91 ? 1.511 0.186 -18.744 1.00 95.44 91 GLU A O 1
ATOM 751 N N . PHE A 1 92 ? 0.890 -1.069 -16.988 1.00 97.31 92 PHE A N 1
ATOM 752 C CA . PHE A 1 92 ? 2.211 -1.653 -16.757 1.00 97.31 92 PHE A CA 1
ATOM 753 C C . PHE A 1 92 ? 2.755 -2.375 -18.003 1.00 97.31 92 PHE A C 1
ATOM 755 O O . PHE A 1 92 ? 3.943 -2.270 -18.326 1.00 97.31 92 PHE A O 1
ATOM 762 N N . ASN A 1 93 ? 1.889 -3.081 -18.734 1.00 96.06 93 ASN A N 1
ATOM 763 C CA . ASN A 1 93 ? 2.236 -3.797 -19.962 1.00 96.06 93 ASN A CA 1
ATOM 764 C C . ASN A 1 93 ? 2.482 -2.867 -21.148 1.00 96.06 93 ASN A C 1
ATOM 766 O O . ASN A 1 93 ? 3.410 -3.113 -21.921 1.00 96.06 93 ASN A O 1
ATOM 770 N N . HIS A 1 94 ? 1.722 -1.778 -21.266 1.00 94.44 94 HIS A N 1
ATOM 771 C CA . HIS A 1 94 ? 1.940 -0.770 -22.308 1.00 94.44 94 HIS A CA 1
ATOM 772 C C . HIS A 1 94 ? 3.320 -0.109 -22.196 1.00 94.44 94 HIS A C 1
ATOM 774 O O . HIS A 1 94 ? 3.900 0.285 -23.205 1.00 94.44 94 HIS A O 1
ATOM 780 N N . CYS A 1 95 ? 3.897 -0.034 -20.996 1.00 95.75 95 CYS A N 1
ATOM 781 C CA . CYS A 1 95 ? 5.256 0.468 -20.818 1.00 95.75 95 CYS A CA 1
ATOM 782 C C . CYS A 1 95 ? 6.351 -0.538 -21.224 1.00 95.75 95 CYS A C 1
ATOM 784 O O . CYS A 1 95 ? 7.489 -0.132 -21.454 1.00 95.75 95 CYS A O 1
ATOM 786 N N . TYR A 1 96 ? 6.057 -1.841 -21.324 1.00 96.06 96 TYR A N 1
ATOM 787 C CA . TYR A 1 96 ? 7.072 -2.858 -21.628 1.00 96.06 96 TYR A CA 1
ATOM 788 C C . TYR A 1 96 ? 7.603 -2.731 -23.056 1.00 96.06 96 TYR A C 1
ATOM 790 O O . TYR A 1 96 ? 8.817 -2.651 -23.258 1.00 96.06 96 TYR A O 1
ATOM 798 N N . PHE A 1 97 ? 6.701 -2.694 -24.039 1.00 90.69 97 PHE A N 1
ATOM 799 C CA . PHE A 1 97 ? 7.013 -2.638 -25.466 1.00 90.69 97 PHE A CA 1
ATOM 800 C C . PHE A 1 97 ? 6.205 -1.535 -26.145 1.00 90.69 97 PHE A C 1
ATOM 802 O O . PHE A 1 97 ? 5.056 -1.295 -25.790 1.00 90.69 97 PHE A O 1
ATOM 809 N N . GLY A 1 98 ? 6.817 -0.867 -27.120 1.00 82.00 98 GLY A N 1
ATOM 810 C CA . GLY A 1 98 ? 6.181 0.228 -27.830 1.00 82.00 98 GLY A CA 1
ATOM 811 C C . GLY A 1 98 ? 5.004 -0.198 -28.703 1.00 82.00 98 GLY A C 1
ATOM 812 O O . GLY A 1 98 ? 4.900 -1.339 -29.146 1.00 82.00 98 GLY A O 1
ATOM 813 N N . ASP A 1 99 ? 4.120 0.746 -29.001 1.00 82.94 99 ASP A N 1
ATOM 814 C CA . ASP A 1 99 ? 2.954 0.494 -29.840 1.00 82.94 99 ASP A CA 1
ATOM 815 C C . ASP A 1 99 ? 3.227 0.739 -31.337 1.00 82.94 99 ASP A C 1
ATOM 817 O O . ASP A 1 99 ? 4.275 1.238 -31.769 1.00 82.94 99 ASP A O 1
ATOM 821 N N . THR A 1 100 ? 2.224 0.417 -32.155 1.00 73.94 100 THR A N 1
ATOM 822 C CA . THR A 1 100 ? 2.227 0.680 -33.600 1.00 73.94 100 THR A CA 1
ATOM 823 C C . THR A 1 100 ? 2.124 2.169 -33.945 1.00 73.94 100 THR A C 1
ATOM 825 O O . THR A 1 100 ? 2.330 2.534 -35.101 1.00 73.94 100 THR A O 1
ATOM 828 N N . GLN A 1 101 ? 1.812 3.038 -32.976 1.00 75.12 101 GLN A N 1
ATOM 829 C CA . GLN A 1 101 ? 1.678 4.490 -33.158 1.00 75.12 101 GLN A CA 1
ATOM 830 C C . GLN A 1 101 ? 3.026 5.220 -33.031 1.00 75.12 101 GLN A C 1
ATOM 832 O O . GLN A 1 101 ? 3.144 6.411 -33.338 1.00 75.12 101 GLN A O 1
ATOM 837 N N . GLY A 1 102 ? 4.080 4.496 -32.653 1.00 74.56 102 GLY A N 1
ATOM 838 C CA . GLY A 1 102 ? 5.434 5.029 -32.569 1.00 74.56 102 GLY A CA 1
ATOM 839 C C . GLY A 1 102 ? 5.862 5.406 -31.155 1.00 74.56 102 GLY A C 1
ATOM 840 O O . GLY A 1 102 ? 6.929 6.005 -31.017 1.00 74.56 102 GLY A O 1
ATOM 841 N N . ASN A 1 103 ? 5.081 5.047 -30.133 1.00 85.50 103 ASN A N 1
ATOM 842 C CA . ASN A 1 103 ? 5.510 5.143 -28.742 1.00 85.50 103 ASN A CA 1
ATOM 843 C C . ASN A 1 103 ? 6.523 4.041 -28.445 1.00 85.50 103 ASN A C 1
ATOM 845 O O . ASN A 1 103 ? 6.475 2.974 -29.054 1.00 85.50 103 ASN A O 1
ATOM 849 N N . TYR A 1 104 ? 7.459 4.310 -27.543 1.00 91.00 104 TYR A N 1
ATOM 850 C CA . TYR A 1 104 ? 8.535 3.398 -27.167 1.00 91.00 104 TYR A CA 1
ATOM 851 C C . TYR A 1 104 ? 8.260 2.785 -25.801 1.00 91.00 104 TYR A C 1
ATOM 853 O O . TYR A 1 104 ? 7.909 3.506 -24.871 1.00 91.00 104 TYR A O 1
ATOM 861 N N . GLY A 1 105 ? 8.476 1.477 -25.683 1.00 95.12 105 GLY A N 1
ATOM 862 C CA . GLY A 1 105 ? 8.523 0.796 -24.393 1.00 95.12 105 GLY A CA 1
ATOM 863 C C . GLY A 1 105 ? 9.938 0.777 -23.820 1.00 95.12 105 GLY A C 1
ATOM 864 O O . GLY A 1 105 ? 10.917 1.012 -24.534 1.00 95.12 105 GLY A O 1
ATOM 865 N N . VAL A 1 106 ? 10.073 0.423 -22.544 1.00 97.19 106 VAL A N 1
ATOM 866 C CA . VAL A 1 106 ? 11.377 0.286 -21.872 1.00 97.19 106 VAL A CA 1
ATOM 867 C C . VAL A 1 106 ? 12.296 -0.669 -22.643 1.00 97.19 106 VAL A C 1
ATOM 869 O O . VAL A 1 106 ? 13.476 -0.374 -22.847 1.00 97.19 106 VAL A O 1
ATOM 872 N N . ILE A 1 107 ? 11.759 -1.786 -23.148 1.00 96.69 107 ILE A N 1
ATOM 873 C CA . ILE A 1 107 ? 12.556 -2.781 -23.873 1.00 96.69 107 ILE A CA 1
ATOM 874 C C . ILE A 1 107 ? 13.147 -2.235 -25.178 1.00 96.69 107 ILE A C 1
ATOM 876 O O . ILE A 1 107 ? 14.233 -2.657 -25.578 1.00 96.69 107 ILE A O 1
ATOM 880 N N . ASP A 1 108 ? 12.469 -1.287 -25.829 1.00 95.19 108 ASP A N 1
ATOM 881 C CA . ASP A 1 108 ? 12.925 -0.702 -27.090 1.00 95.19 108 ASP A CA 1
ATOM 882 C C . ASP A 1 108 ? 14.202 0.119 -26.878 1.00 95.19 108 ASP A C 1
ATOM 884 O O . ASP A 1 108 ? 15.135 0.049 -27.683 1.00 95.19 108 ASP A O 1
ATOM 888 N N . TYR A 1 109 ? 14.272 0.843 -25.758 1.00 95.69 109 TYR A N 1
ATOM 889 C CA . TYR A 1 109 ? 15.451 1.611 -25.360 1.00 95.69 109 TYR A CA 1
ATOM 890 C C . TYR A 1 109 ? 16.619 0.724 -24.930 1.00 95.69 109 TYR A C 1
ATOM 892 O O . TYR A 1 109 ? 17.770 1.080 -25.158 1.00 95.69 109 TYR A O 1
ATOM 900 N N . ILE A 1 110 ? 16.347 -0.449 -24.353 1.00 96.69 110 ILE A N 1
ATOM 901 C CA . ILE A 1 110 ? 17.396 -1.415 -23.996 1.00 96.69 110 ILE A CA 1
ATOM 902 C C . ILE A 1 110 ? 17.967 -2.082 -25.254 1.00 96.69 110 ILE A C 1
ATOM 904 O O . ILE A 1 110 ? 19.178 -2.278 -25.373 1.00 96.69 110 ILE A O 1
ATOM 908 N N . LYS A 1 111 ? 17.104 -2.444 -26.207 1.00 95.12 111 LYS A N 1
ATOM 909 C CA . LYS A 1 111 ? 17.509 -3.132 -27.440 1.00 95.12 111 LYS A CA 1
ATOM 910 C C . LYS A 1 111 ? 18.261 -2.236 -28.416 1.00 95.12 111 LYS A C 1
ATOM 912 O O . LYS A 1 111 ? 19.075 -2.747 -29.172 1.00 95.12 111 LYS A O 1
ATOM 917 N N . LEU A 1 112 ? 18.018 -0.924 -28.400 1.00 93.38 112 LEU A N 1
ATOM 918 C CA . LEU A 1 112 ? 18.650 0.025 -29.329 1.00 93.38 112 LEU A CA 1
ATOM 919 C C . LEU A 1 112 ? 18.405 -0.332 -30.816 1.00 93.38 112 LEU A C 1
ATOM 921 O O . LEU A 1 112 ? 19.165 0.063 -31.693 1.00 93.38 112 LEU A O 1
ATOM 925 N N . GLU A 1 113 ? 17.328 -1.065 -31.114 1.00 89.56 113 GLU A N 1
ATOM 926 C CA . GLU A 1 113 ? 17.007 -1.561 -32.465 1.00 89.56 113 GLU A CA 1
ATOM 927 C C . GLU A 1 113 ? 16.046 -0.633 -33.226 1.00 89.56 113 GLU A C 1
ATOM 929 O O . GLU A 1 113 ? 16.036 -0.609 -34.458 1.00 89.56 113 GLU A O 1
ATOM 934 N N . ARG A 1 114 ? 15.222 0.148 -32.513 1.00 87.19 114 ARG A N 1
ATOM 935 C CA . ARG A 1 114 ? 14.228 1.040 -33.128 1.00 87.19 114 ARG A CA 1
ATOM 936 C C . ARG A 1 114 ? 14.823 2.384 -33.552 1.00 87.19 114 ARG A C 1
ATOM 938 O O . ARG A 1 114 ? 15.613 3.004 -32.834 1.00 87.19 114 ARG A O 1
ATOM 945 N N . LEU A 1 115 ? 14.369 2.850 -34.717 1.00 87.19 115 LEU A N 1
ATOM 946 C CA . LEU A 1 115 ? 14.792 4.102 -35.343 1.00 87.19 115 LEU A CA 1
ATOM 947 C C . LEU A 1 115 ? 14.272 5.335 -34.595 1.00 87.19 115 LEU A C 1
ATOM 949 O O . LEU A 1 115 ? 13.067 5.552 -34.479 1.00 87.19 115 LEU A O 1
ATOM 953 N N . GLN A 1 116 ? 15.180 6.206 -34.180 1.00 85.81 116 GLN A N 1
ATOM 954 C CA . GLN A 1 116 ? 14.904 7.420 -33.425 1.00 85.81 116 GLN A CA 1
ATOM 955 C C . GLN A 1 116 ? 14.501 8.586 -34.337 1.00 85.81 116 GLN A C 1
ATOM 957 O O . GLN A 1 116 ? 15.145 8.884 -35.349 1.00 85.81 116 GLN A O 1
ATOM 962 N N . ARG A 1 117 ? 13.452 9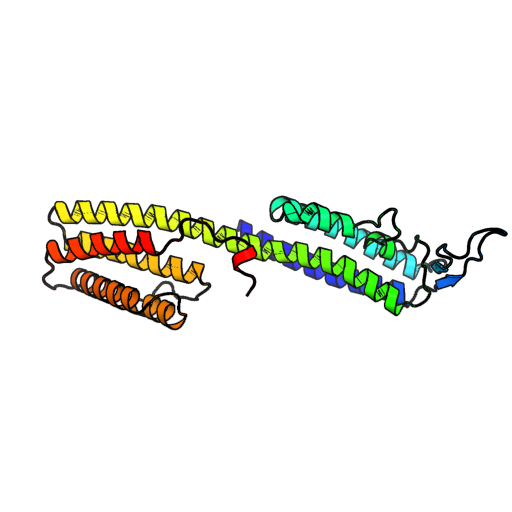.315 -33.937 1.00 83.19 117 ARG A N 1
ATOM 963 C CA . ARG A 1 117 ? 13.017 10.548 -34.625 1.00 83.19 117 ARG A CA 1
ATOM 964 C C . ARG A 1 117 ? 13.960 11.723 -34.369 1.00 83.19 117 ARG A C 1
ATOM 966 O O . ARG A 1 117 ? 14.054 12.626 -35.190 1.00 83.19 117 ARG A O 1
ATOM 973 N N . SER A 1 118 ? 14.657 11.717 -33.235 1.00 83.44 118 SER A N 1
ATOM 974 C CA . SER A 1 118 ? 15.582 12.774 -32.832 1.00 83.44 118 SER A CA 1
ATOM 975 C C . SER A 1 118 ? 16.982 12.213 -32.599 1.00 83.44 118 SER A C 1
ATOM 977 O O . SER A 1 118 ? 17.137 11.052 -32.240 1.00 83.44 118 SER A O 1
ATOM 979 N N . ARG A 1 119 ? 18.006 13.058 -32.762 1.00 85.88 119 ARG A N 1
ATOM 980 C CA . ARG A 1 119 ? 19.379 12.786 -32.295 1.00 85.88 119 ARG A CA 1
ATOM 981 C C . ARG A 1 119 ? 19.658 13.396 -30.920 1.00 85.88 119 ARG A C 1
ATOM 983 O O . ARG A 1 119 ? 20.761 13.251 -30.400 1.00 85.88 119 ARG A O 1
ATOM 990 N N . ASN A 1 120 ? 18.683 14.097 -30.336 1.00 91.44 120 ASN A N 1
ATOM 991 C CA . ASN A 1 120 ? 18.806 14.664 -29.001 1.00 91.44 120 ASN A CA 1
ATOM 992 C C . ASN A 1 120 ? 18.765 13.535 -27.961 1.00 91.44 120 ASN A C 1
ATOM 994 O O . ASN A 1 120 ? 17.692 13.086 -27.560 1.00 91.44 120 ASN A O 1
ATOM 998 N N . LYS A 1 121 ? 19.950 13.090 -27.533 1.00 92.56 121 LYS A N 1
ATOM 999 C CA . LYS A 1 121 ? 20.114 12.024 -26.539 1.00 92.56 121 LYS A CA 1
ATOM 1000 C C . LYS A 1 121 ? 19.459 12.354 -25.201 1.00 92.56 121 LYS A C 1
ATOM 1002 O O . LYS A 1 121 ? 18.904 11.450 -24.595 1.00 92.56 121 LYS A O 1
ATOM 1007 N N . SER A 1 122 ? 19.480 13.615 -24.761 1.00 94.31 122 SER A N 1
ATOM 1008 C CA . SER A 1 122 ? 18.824 14.012 -23.508 1.00 94.31 122 SER A CA 1
ATOM 1009 C C . SER A 1 122 ? 17.328 13.732 -23.571 1.00 94.31 122 SER A C 1
ATOM 1011 O O . SER A 1 122 ? 16.805 13.061 -22.695 1.00 94.31 122 SER A O 1
ATOM 1013 N N . ARG A 1 123 ? 16.670 14.108 -24.675 1.00 93.25 123 ARG A N 1
ATOM 1014 C CA . ARG A 1 123 ? 15.245 13.814 -24.876 1.00 93.25 123 ARG A CA 1
ATOM 1015 C C . ARG A 1 123 ? 14.950 12.310 -24.886 1.00 93.25 123 ARG A C 1
ATOM 1017 O O . ARG A 1 123 ? 13.988 11.882 -24.272 1.00 93.25 123 ARG A O 1
ATOM 1024 N N . ILE A 1 124 ? 15.779 11.513 -25.562 1.00 93.94 124 ILE A N 1
ATOM 1025 C CA . ILE A 1 124 ? 15.621 10.047 -25.602 1.00 93.94 124 ILE A CA 1
ATOM 1026 C C . ILE A 1 124 ? 15.758 9.441 -24.197 1.00 93.94 124 ILE A C 1
ATOM 1028 O O . ILE A 1 124 ? 15.014 8.534 -23.839 1.00 93.94 124 ILE A O 1
ATOM 1032 N N . ILE A 1 125 ? 16.713 9.938 -23.407 1.00 96.19 125 ILE A N 1
ATOM 1033 C CA . ILE A 1 125 ? 16.917 9.515 -22.018 1.00 96.19 125 ILE A CA 1
ATOM 1034 C C . ILE A 1 125 ? 15.707 9.888 -21.159 1.00 96.19 125 ILE A C 1
ATOM 1036 O O . ILE A 1 125 ? 15.248 9.046 -20.394 1.00 96.19 125 ILE A O 1
ATOM 1040 N N . ASP A 1 126 ? 15.170 11.098 -21.316 1.00 96.31 126 ASP A N 1
ATOM 1041 C CA . ASP A 1 126 ? 13.979 11.549 -20.590 1.00 96.31 126 ASP A CA 1
ATOM 1042 C C . ASP A 1 126 ? 12.745 10.706 -20.955 1.00 96.31 126 ASP A C 1
ATOM 1044 O O . ASP A 1 126 ? 11.948 10.358 -20.082 1.00 96.31 126 ASP A O 1
ATOM 1048 N N . ASP A 1 127 ? 12.594 10.341 -22.233 1.00 94.69 127 ASP A N 1
ATOM 1049 C CA . ASP A 1 127 ? 11.497 9.494 -22.708 1.00 94.69 127 ASP A CA 1
ATOM 1050 C C . ASP A 1 127 ? 11.620 8.055 -22.158 1.00 94.69 127 ASP A C 1
ATOM 1052 O O . ASP A 1 127 ? 10.624 7.485 -21.709 1.00 94.69 127 ASP A O 1
ATOM 1056 N N . PHE A 1 128 ? 12.831 7.480 -22.124 1.00 96.19 128 PHE A N 1
ATOM 1057 C CA . PHE A 1 128 ? 13.105 6.199 -21.453 1.00 96.19 128 PHE A CA 1
ATOM 1058 C C . PHE A 1 128 ? 12.769 6.260 -19.962 1.00 96.19 128 PHE A C 1
ATOM 1060 O O . PHE A 1 128 ? 12.031 5.408 -19.462 1.00 96.19 128 PHE A O 1
ATOM 1067 N N . TRP A 1 129 ? 13.306 7.269 -19.269 1.00 96.75 129 TRP A N 1
ATOM 1068 C CA . TRP A 1 129 ? 13.128 7.443 -17.834 1.00 96.75 129 TRP A CA 1
ATOM 1069 C C . TRP A 1 129 ? 11.644 7.533 -17.489 1.00 96.75 129 TRP A C 1
ATOM 1071 O O . TRP A 1 129 ? 11.177 6.784 -16.644 1.00 96.75 129 TRP A O 1
ATOM 1081 N N . ARG A 1 130 ? 10.873 8.345 -18.222 1.00 96.88 130 ARG A N 1
ATOM 1082 C CA . ARG A 1 130 ? 9.429 8.502 -18.005 1.00 96.88 130 ARG A CA 1
ATOM 1083 C C . ARG A 1 130 ? 8.670 7.178 -18.094 1.00 96.88 130 ARG A C 1
ATOM 1085 O O . ARG A 1 130 ? 7.850 6.891 -17.231 1.00 96.88 130 ARG A O 1
ATOM 1092 N N . VAL A 1 131 ? 8.911 6.385 -19.139 1.00 96.88 131 VAL A N 1
ATOM 1093 C CA . VAL A 1 131 ? 8.187 5.118 -19.339 1.00 96.88 131 VAL A CA 1
ATOM 1094 C C . VAL A 1 131 ? 8.570 4.091 -18.273 1.00 96.88 131 VAL A C 1
ATOM 1096 O O . VAL A 1 131 ? 7.709 3.352 -17.796 1.00 96.88 131 VAL A O 1
ATOM 1099 N N . PHE A 1 132 ? 9.841 4.052 -17.869 1.00 98.00 132 PHE A N 1
ATOM 1100 C CA . PHE A 1 132 ? 10.279 3.134 -16.823 1.00 98.00 132 PHE A CA 1
ATOM 1101 C C . PHE A 1 132 ? 9.803 3.565 -15.429 1.00 98.00 132 PHE A C 1
ATOM 1103 O O . PHE A 1 132 ? 9.381 2.722 -14.639 1.00 98.00 132 PHE A O 1
ATOM 1110 N N . GLU A 1 133 ? 9.779 4.870 -15.161 1.00 98.00 133 GLU A N 1
ATOM 1111 C CA . GLU A 1 133 ? 9.277 5.452 -13.916 1.00 98.00 133 GLU A CA 1
ATOM 1112 C C . GLU A 1 133 ? 7.791 5.158 -13.701 1.00 98.00 133 GLU A C 1
ATOM 1114 O O . GLU A 1 133 ? 7.383 4.874 -12.579 1.00 98.00 133 GLU A O 1
ATOM 1119 N N . ILE A 1 134 ? 6.988 5.127 -14.771 1.00 97.50 134 ILE A N 1
ATOM 1120 C CA . ILE A 1 134 ? 5.589 4.683 -14.691 1.00 97.50 134 ILE A CA 1
ATOM 1121 C C . ILE A 1 134 ? 5.508 3.224 -14.212 1.00 97.50 134 ILE A C 1
ATOM 1123 O O . ILE A 1 134 ? 4.768 2.939 -13.272 1.00 97.50 134 ILE A O 1
ATOM 1127 N N . GLN A 1 135 ? 6.293 2.296 -14.784 1.00 97.25 135 GLN A N 1
ATOM 1128 C CA . GLN A 1 135 ? 6.286 0.895 -14.323 1.00 97.25 135 GLN A CA 1
ATOM 1129 C C . GLN A 1 135 ? 6.727 0.767 -12.863 1.00 97.25 135 GLN A C 1
ATOM 1131 O O . GLN A 1 135 ? 6.135 -0.003 -12.108 1.00 97.25 135 GLN A O 1
ATOM 1136 N N . ARG A 1 136 ? 7.760 1.515 -12.463 1.00 98.06 136 ARG A N 1
ATOM 1137 C CA . ARG A 1 136 ? 8.257 1.525 -11.081 1.00 98.06 136 ARG A CA 1
ATOM 1138 C C . ARG A 1 136 ? 7.214 2.078 -10.123 1.00 98.06 136 ARG A C 1
ATOM 1140 O O . ARG A 1 136 ? 6.932 1.439 -9.120 1.00 98.06 136 ARG A O 1
ATOM 1147 N N . SER A 1 137 ? 6.570 3.186 -10.475 1.00 97.81 137 SER A N 1
ATOM 1148 C CA . SER A 1 137 ? 5.511 3.800 -9.669 1.00 97.81 137 SER A CA 1
ATOM 1149 C C . SER A 1 137 ? 4.324 2.855 -9.467 1.00 97.81 137 SER A C 1
ATOM 1151 O O . SER A 1 137 ? 3.836 2.708 -8.350 1.00 97.81 137 SER A O 1
ATOM 1153 N N . ILE A 1 138 ? 3.894 2.152 -10.523 1.00 97.75 138 ILE A N 1
ATOM 1154 C CA . ILE A 1 138 ? 2.841 1.128 -10.425 1.00 97.75 138 ILE A CA 1
ATOM 1155 C C . ILE A 1 138 ? 3.277 -0.005 -9.487 1.00 97.75 138 ILE A C 1
ATOM 1157 O O . ILE A 1 138 ? 2.507 -0.418 -8.625 1.00 97.75 138 ILE A O 1
ATOM 1161 N N . LEU A 1 139 ? 4.516 -0.490 -9.607 1.00 97.44 139 LEU A N 1
ATOM 1162 C CA . LEU A 1 139 ? 5.032 -1.524 -8.709 1.00 97.44 139 LEU A CA 1
ATOM 1163 C C . LEU A 1 139 ? 5.087 -1.043 -7.252 1.00 97.44 139 LEU A C 1
ATOM 1165 O O . LEU A 1 139 ? 4.720 -1.797 -6.358 1.00 97.44 139 LEU A O 1
ATOM 1169 N N . LEU A 1 140 ? 5.528 0.191 -7.005 1.00 95.94 140 LEU A N 1
ATOM 1170 C CA . LEU A 1 140 ? 5.622 0.754 -5.658 1.00 95.94 140 LEU A CA 1
ATOM 1171 C C . LEU A 1 140 ? 4.243 0.921 -5.010 1.00 95.94 140 LEU A C 1
ATOM 1173 O O . LEU A 1 140 ? 4.108 0.603 -3.830 1.00 95.94 140 LEU A O 1
ATOM 1177 N N . SER A 1 141 ? 3.212 1.281 -5.786 1.00 95.00 141 SER A N 1
ATOM 1178 C CA . SER A 1 141 ? 1.836 1.381 -5.271 1.00 95.00 141 SER A CA 1
ATOM 1179 C C . SER A 1 141 ? 1.261 0.060 -4.750 1.00 95.00 141 SER A C 1
ATOM 1181 O O . SER A 1 141 ? 0.330 0.070 -3.949 1.00 95.00 141 SER A O 1
ATOM 1183 N N . VAL A 1 142 ? 1.836 -1.091 -5.130 1.00 94.00 142 VAL A N 1
ATOM 1184 C CA . VAL A 1 142 ? 1.439 -2.392 -4.565 1.00 94.00 142 VAL A CA 1
ATOM 1185 C C . VAL A 1 142 ? 1.651 -2.423 -3.047 1.00 94.00 142 VAL A C 1
ATOM 1187 O O . VAL A 1 142 ? 0.840 -3.007 -2.331 1.00 94.00 142 VAL A O 1
ATOM 1190 N N . SER A 1 143 ? 2.710 -1.785 -2.541 1.00 90.38 143 SER A N 1
ATOM 1191 C CA . SER A 1 143 ? 2.967 -1.707 -1.097 1.00 90.38 143 SER A CA 1
ATOM 1192 C C . SER A 1 143 ? 1.862 -0.942 -0.368 1.00 90.38 143 SER A C 1
ATOM 1194 O O . SER A 1 143 ? 1.433 -1.361 0.707 1.00 90.38 143 SER A O 1
ATOM 1196 N N . ASP A 1 144 ? 1.364 0.136 -0.974 1.00 89.94 144 ASP A N 1
ATOM 1197 C CA . ASP A 1 144 ? 0.296 0.955 -0.398 1.00 89.94 144 ASP A CA 1
ATOM 1198 C C . ASP A 1 144 ? -1.023 0.175 -0.357 1.00 89.94 144 ASP A C 1
ATOM 1200 O O . ASP A 1 144 ? -1.676 0.110 0.686 1.00 89.94 144 ASP A O 1
ATOM 1204 N N . VAL A 1 145 ? -1.366 -0.519 -1.451 1.00 90.50 145 VAL A N 1
ATOM 1205 C CA . VAL A 1 145 ? -2.558 -1.382 -1.515 1.00 90.50 145 VAL A CA 1
ATOM 1206 C C . VAL A 1 145 ? -2.507 -2.474 -0.444 1.00 90.50 145 VAL A C 1
ATOM 1208 O O . VAL A 1 145 ? -3.470 -2.656 0.302 1.00 90.50 145 VAL A O 1
ATOM 1211 N N . LEU A 1 146 ? -1.365 -3.149 -0.290 1.00 89.38 146 LEU A N 1
ATOM 1212 C CA . LEU A 1 146 ? -1.164 -4.152 0.762 1.00 89.38 146 LEU A CA 1
ATOM 1213 C C . LEU A 1 146 ? -1.306 -3.561 2.172 1.00 89.38 146 LEU A C 1
ATOM 1215 O O . LEU A 1 146 ? -1.826 -4.221 3.079 1.00 89.38 146 LEU A O 1
ATOM 1219 N N . GLY A 1 147 ? -0.845 -2.325 2.370 1.00 87.69 147 GLY A N 1
ATOM 1220 C CA . GLY A 1 147 ? -1.016 -1.583 3.615 1.00 87.69 147 GLY A CA 1
ATOM 1221 C C . GLY A 1 147 ? -2.491 -1.385 3.965 1.00 87.69 147 GLY A C 1
ATOM 1222 O O . GLY A 1 147 ? -2.897 -1.669 5.095 1.00 87.69 147 GLY A O 1
ATOM 1223 N N . ILE A 1 148 ? -3.293 -0.980 2.984 1.00 87.88 148 ILE A N 1
ATOM 1224 C CA . ILE A 1 148 ? -4.734 -0.743 3.128 1.00 87.88 148 ILE A CA 1
ATOM 1225 C C . ILE A 1 148 ? -5.487 -2.050 3.378 1.00 87.88 148 ILE A C 1
ATOM 1227 O O . ILE A 1 148 ? -6.264 -2.144 4.329 1.00 87.88 148 ILE A O 1
ATOM 1231 N N . GLU A 1 149 ? -5.210 -3.100 2.600 1.00 88.00 149 GLU A N 1
ATOM 1232 C CA . GLU A 1 149 ? -5.810 -4.424 2.806 1.00 88.00 149 GLU A CA 1
ATOM 1233 C C . GLU A 1 149 ? -5.523 -4.973 4.208 1.00 88.00 149 GLU A C 1
ATOM 1235 O O . GLU A 1 149 ? -6.395 -5.562 4.853 1.00 88.00 149 GLU A O 1
ATOM 1240 N N . ARG A 1 150 ? -4.308 -4.747 4.721 1.00 87.62 150 ARG A N 1
ATOM 1241 C CA . ARG A 1 150 ? -3.922 -5.150 6.077 1.00 87.62 150 ARG A CA 1
ATOM 1242 C C . ARG A 1 150 ? -4.738 -4.423 7.143 1.00 87.62 150 ARG A C 1
ATOM 1244 O O . ARG A 1 150 ? -5.106 -5.057 8.135 1.00 87.62 150 ARG A O 1
ATOM 1251 N N . ILE A 1 151 ? -4.975 -3.123 6.970 1.00 88.00 151 ILE A N 1
ATOM 1252 C CA . ILE A 1 151 ? -5.805 -2.333 7.887 1.00 88.00 151 ILE A CA 1
ATOM 1253 C C . ILE A 1 151 ? -7.242 -2.859 7.836 1.00 88.00 151 ILE A C 1
ATOM 1255 O O . ILE A 1 151 ? -7.756 -3.277 8.870 1.00 88.00 151 ILE A O 1
ATOM 1259 N N . ASN A 1 152 ? -7.827 -2.983 6.642 1.00 89.38 152 ASN A N 1
ATOM 1260 C CA . ASN A 1 152 ? -9.186 -3.503 6.451 1.00 89.38 152 ASN A CA 1
ATOM 1261 C C . ASN A 1 152 ? -9.380 -4.893 7.086 1.00 89.38 152 ASN A C 1
ATOM 1263 O O . ASN A 1 152 ? -10.361 -5.140 7.787 1.00 89.38 152 ASN A O 1
ATOM 1267 N N . LEU A 1 153 ? -8.425 -5.810 6.894 1.00 89.56 153 LEU A N 1
ATOM 1268 C CA . LEU A 1 153 ? -8.484 -7.141 7.501 1.00 89.56 153 LEU A CA 1
ATOM 1269 C C . LEU A 1 153 ? -8.403 -7.077 9.030 1.00 89.56 153 LEU A C 1
ATOM 1271 O O . LEU A 1 153 ? -9.100 -7.825 9.719 1.00 89.56 153 LEU A O 1
ATOM 1275 N N . ARG A 1 154 ? -7.541 -6.212 9.575 1.00 89.25 154 ARG A N 1
ATOM 1276 C CA . ARG A 1 154 ? -7.441 -6.026 11.025 1.00 89.25 154 ARG A CA 1
ATOM 1277 C C . ARG A 1 154 ? -8.748 -5.491 11.590 1.00 89.25 154 ARG A C 1
ATOM 1279 O O . ARG A 1 154 ? -9.190 -6.003 12.610 1.00 89.25 154 ARG A O 1
ATOM 1286 N N . GLU A 1 155 ? -9.349 -4.504 10.944 1.00 90.06 155 GLU A N 1
ATOM 1287 C CA . GLU A 1 155 ? -10.619 -3.919 11.369 1.00 90.06 155 GLU A CA 1
ATOM 1288 C C . GLU A 1 155 ? -11.745 -4.940 11.383 1.00 90.06 155 GLU A C 1
ATOM 1290 O O . GLU A 1 155 ? -12.444 -5.047 12.387 1.00 90.06 155 GLU A O 1
ATOM 1295 N N . LEU A 1 156 ? -11.862 -5.743 10.322 1.00 90.88 156 LEU A N 1
ATOM 1296 C CA . LEU A 1 156 ? -12.845 -6.821 10.242 1.00 90.88 156 LEU A CA 1
ATOM 1297 C C . LEU A 1 156 ? -12.694 -7.797 11.417 1.00 90.88 156 LEU A C 1
ATOM 1299 O O . LEU A 1 156 ? -13.657 -8.087 12.123 1.00 90.88 156 LEU A O 1
ATOM 1303 N N . ILE A 1 157 ? -11.467 -8.267 11.661 1.00 92.00 157 ILE A N 1
ATOM 1304 C CA . ILE A 1 157 ? -11.175 -9.180 12.772 1.00 92.00 157 ILE A CA 1
ATOM 1305 C C . ILE A 1 157 ? -11.461 -8.504 14.118 1.00 92.00 157 ILE A C 1
ATOM 1307 O O . ILE A 1 157 ? -12.067 -9.117 14.994 1.00 92.00 157 ILE A O 1
ATOM 1311 N N . SER A 1 158 ? -11.025 -7.256 14.304 1.00 91.81 158 SER A N 1
ATOM 1312 C CA . SER A 1 158 ? -11.275 -6.494 15.526 1.00 91.81 158 SER A CA 1
ATOM 1313 C C . SER A 1 158 ? -12.770 -6.361 15.795 1.00 91.81 158 SER A C 1
ATOM 1315 O O . SER A 1 158 ? -13.179 -6.660 16.912 1.00 91.81 158 SER A O 1
ATOM 1317 N N . SER A 1 159 ? -13.578 -5.985 14.798 1.00 91.56 159 SER A N 1
ATOM 1318 C CA . SER A 1 159 ? -15.034 -5.848 14.932 1.00 91.56 159 SER A CA 1
ATOM 1319 C C . SER A 1 159 ? -15.668 -7.142 15.435 1.00 91.56 159 SER A C 1
ATOM 1321 O O . SER A 1 159 ? -16.362 -7.122 16.449 1.00 91.56 159 SER A O 1
ATOM 1323 N N . ASP A 1 160 ? -15.333 -8.279 14.817 1.00 92.56 160 ASP A N 1
ATOM 1324 C CA . ASP A 1 160 ? -15.828 -9.599 15.223 1.00 92.56 160 ASP A CA 1
ATOM 1325 C C . ASP A 1 160 ? -15.511 -9.925 16.691 1.00 92.56 160 ASP A C 1
ATOM 1327 O O . ASP A 1 160 ? -16.332 -10.514 17.400 1.00 92.56 160 ASP A O 1
ATOM 1331 N N . PHE A 1 161 ? -14.307 -9.585 17.161 1.00 94.12 161 PHE A N 1
ATOM 1332 C CA . PHE A 1 161 ? -13.933 -9.810 18.556 1.00 94.12 161 PHE A CA 1
ATOM 1333 C C . PHE A 1 161 ? -14.632 -8.838 19.510 1.00 94.12 161 PHE A C 1
ATOM 1335 O O . PHE A 1 161 ? -15.068 -9.261 20.579 1.00 94.12 161 PHE A O 1
ATOM 1342 N N . ILE A 1 162 ? -14.735 -7.560 19.146 1.00 94.19 162 ILE A N 1
ATOM 1343 C CA . ILE A 1 162 ? -15.368 -6.536 19.985 1.00 94.19 162 ILE A CA 1
ATOM 1344 C C . ILE A 1 162 ? -16.865 -6.845 20.145 1.00 94.19 162 ILE A C 1
ATOM 1346 O O . ILE A 1 162 ? -17.365 -6.822 21.268 1.00 94.19 162 ILE A O 1
ATOM 1350 N N . ASP A 1 163 ? -17.563 -7.241 19.076 1.00 94.50 163 ASP A N 1
ATOM 1351 C CA . ASP A 1 163 ? -18.978 -7.634 19.139 1.00 94.50 163 ASP A CA 1
ATOM 1352 C C . ASP A 1 163 ? -19.212 -8.815 20.094 1.00 94.50 163 ASP A C 1
ATOM 1354 O O . ASP A 1 163 ? -20.169 -8.817 20.878 1.00 94.50 163 ASP A O 1
ATOM 1358 N N . ARG A 1 164 ? -18.316 -9.813 20.077 1.00 95.56 164 ARG A N 1
ATOM 1359 C CA . ARG A 1 164 ? -18.371 -10.947 21.015 1.00 95.56 164 ARG A CA 1
ATOM 1360 C C . ARG A 1 164 ? -18.143 -10.501 22.454 1.00 95.56 164 ARG A C 1
ATOM 1362 O O . ARG A 1 164 ? -18.917 -10.886 23.324 1.00 95.56 164 ARG A O 1
ATOM 1369 N N . GLU A 1 165 ? -17.132 -9.672 22.702 1.00 95.62 165 GLU A N 1
ATOM 1370 C CA . GLU A 1 165 ? -16.829 -9.165 24.046 1.00 95.62 165 GLU A CA 1
ATOM 1371 C C . GLU A 1 165 ? -17.970 -8.311 24.610 1.00 95.62 165 GLU A C 1
ATOM 1373 O O . GLU A 1 165 ? -18.312 -8.451 25.782 1.00 95.62 165 GLU A O 1
ATOM 1378 N N . ILE A 1 166 ? -18.619 -7.485 23.785 1.00 95.88 166 ILE A N 1
ATOM 1379 C CA . ILE A 1 166 ? -19.811 -6.722 24.179 1.00 95.88 166 ILE A CA 1
ATOM 1380 C C . ILE A 1 166 ? -20.979 -7.657 24.510 1.00 95.88 166 ILE A C 1
ATOM 1382 O O . ILE A 1 166 ? -21.678 -7.441 25.502 1.00 95.88 166 ILE A O 1
ATOM 1386 N N . GLY A 1 167 ? -21.206 -8.697 23.702 1.00 96.56 167 GLY A N 1
ATOM 1387 C CA . GLY A 1 167 ? -22.255 -9.688 23.958 1.00 96.56 167 GLY A CA 1
ATOM 1388 C C . GLY A 1 167 ? -22.025 -10.483 25.248 1.00 96.56 167 GLY A C 1
ATOM 1389 O O . GLY A 1 167 ? -22.951 -10.691 26.034 1.00 96.56 167 GLY A O 1
ATOM 1390 N N . GLU A 1 168 ? -20.784 -10.891 25.503 1.00 97.25 168 GLU A N 1
ATOM 1391 C CA . GLU A 1 168 ? -20.392 -11.577 26.736 1.00 97.25 168 GLU A CA 1
ATOM 1392 C C . GLU A 1 168 ? -20.472 -10.652 27.960 1.00 97.25 168 GLU A C 1
ATOM 1394 O O . GLU A 1 168 ? -20.948 -11.076 29.016 1.00 97.25 168 GLU A O 1
ATOM 1399 N N . ALA A 1 169 ? -20.088 -9.379 27.820 1.00 96.88 169 ALA A N 1
ATOM 1400 C CA . ALA A 1 169 ? -20.215 -8.380 28.878 1.00 96.88 169 ALA A CA 1
ATOM 1401 C C . ALA A 1 169 ? -21.685 -8.158 29.268 1.00 96.88 169 ALA A C 1
ATOM 1403 O O . ALA A 1 169 ? -22.011 -8.155 30.455 1.00 96.88 169 ALA A O 1
ATOM 1404 N N . ASP A 1 170 ? -22.590 -8.051 28.289 1.00 96.94 170 ASP A N 1
ATOM 1405 C CA . ASP A 1 170 ? -24.037 -7.941 28.531 1.00 96.94 170 ASP A CA 1
ATOM 1406 C C . ASP A 1 170 ? -24.575 -9.167 29.287 1.00 96.94 170 ASP A C 1
ATOM 1408 O O . ASP A 1 170 ? -25.301 -9.033 30.276 1.00 96.94 170 ASP A O 1
ATOM 1412 N N . CYS A 1 171 ? -24.151 -10.372 28.893 1.00 96.69 171 CYS A N 1
ATOM 1413 C CA . CYS A 1 171 ? -24.513 -11.608 29.587 1.00 96.69 171 CYS A CA 1
ATOM 1414 C C . CYS A 1 171 ? -24.054 -11.599 31.056 1.00 96.69 171 CYS A C 1
ATOM 1416 O O . CYS A 1 171 ? -24.862 -11.818 31.962 1.00 96.69 171 CYS A O 1
ATOM 1418 N N . LEU A 1 172 ? -22.782 -11.270 31.312 1.00 96.38 172 LEU A N 1
ATOM 1419 C CA . LEU A 1 172 ? -22.223 -11.175 32.665 1.00 96.38 172 LEU A CA 1
ATOM 1420 C C . LEU A 1 172 ? -22.951 -10.133 33.520 1.00 96.38 172 LEU A C 1
ATOM 1422 O O . LEU A 1 172 ? -23.232 -10.385 34.695 1.00 96.38 172 LEU A O 1
ATOM 1426 N N . CYS A 1 173 ? -23.293 -8.984 32.935 1.00 94.94 173 CYS A N 1
ATOM 1427 C CA . CYS A 1 173 ? -24.012 -7.926 33.633 1.00 94.94 173 CYS A CA 1
ATOM 1428 C C . CYS A 1 173 ? -25.397 -8.415 34.082 1.00 94.94 173 CYS A C 1
ATOM 1430 O O . CYS A 1 173 ? -25.755 -8.283 35.254 1.00 94.94 173 CYS A O 1
ATOM 1432 N N . ARG A 1 174 ? -26.136 -9.091 33.190 1.00 94.94 174 ARG A N 1
ATOM 1433 C CA . ARG A 1 174 ? -27.456 -9.682 33.488 1.00 94.94 174 ARG A CA 1
ATOM 1434 C C . ARG A 1 174 ? -27.402 -10.816 34.510 1.00 94.94 174 ARG A C 1
ATOM 1436 O O . ARG A 1 174 ? -28.369 -11.025 35.235 1.00 94.94 174 ARG A O 1
ATOM 1443 N N . MET A 1 175 ? -26.281 -11.530 34.594 1.00 95.81 175 MET A N 1
ATOM 1444 C CA . MET A 1 175 ? -26.048 -12.574 35.599 1.00 95.81 175 MET A CA 1
ATOM 1445 C C . MET A 1 175 ? -25.669 -12.023 36.985 1.00 95.81 175 MET A C 1
ATOM 1447 O O . MET A 1 175 ? -25.451 -12.804 37.909 1.00 95.81 175 MET A O 1
ATOM 1451 N N . GLY A 1 176 ? -25.598 -10.699 37.161 1.00 94.38 176 GLY A N 1
ATOM 1452 C CA . GLY A 1 176 ? -25.228 -10.081 38.436 1.00 94.38 176 GLY A CA 1
ATOM 1453 C C . GLY A 1 176 ? -23.717 -10.005 38.663 1.00 94.38 176 GLY A C 1
ATOM 1454 O O . GLY A 1 176 ? -23.266 -9.922 39.806 1.00 94.38 176 GLY A O 1
ATOM 1455 N N . HIS A 1 177 ? -22.924 -10.008 37.587 1.00 94.50 177 HIS A N 1
ATOM 1456 C CA . HIS A 1 177 ? -21.469 -9.844 37.626 1.00 94.50 177 HIS A CA 1
ATOM 1457 C C . HIS A 1 177 ? -21.017 -8.532 36.952 1.00 94.50 177 HIS A C 1
ATOM 1459 O O . HIS A 1 177 ? -20.220 -8.568 36.010 1.00 94.50 177 HIS A O 1
ATOM 1465 N N . PRO A 1 178 ? -21.472 -7.354 37.433 1.00 92.88 178 PRO A N 1
ATOM 1466 C CA . PRO A 1 178 ? -21.231 -6.071 36.767 1.00 92.88 178 PRO A CA 1
ATOM 1467 C C . PRO A 1 178 ? -19.743 -5.721 36.681 1.00 92.88 178 PRO A C 1
ATOM 1469 O O . PRO A 1 178 ? -19.287 -5.214 35.665 1.00 92.88 178 PRO A O 1
ATOM 1472 N N . ARG A 1 179 ? -18.942 -6.071 37.694 1.00 91.88 179 ARG A N 1
ATOM 1473 C CA . ARG A 1 179 ? -17.498 -5.811 37.659 1.00 91.88 179 ARG A CA 1
ATOM 1474 C C . ARG A 1 179 ? -16.805 -6.565 36.519 1.00 91.88 179 ARG A C 1
ATOM 1476 O O . ARG A 1 179 ? -16.046 -5.969 35.768 1.00 91.88 179 ARG A O 1
ATOM 1483 N N . ALA A 1 180 ? -17.093 -7.858 36.361 1.00 92.69 180 ALA A N 1
ATOM 1484 C CA . ALA A 1 180 ? -16.517 -8.663 35.282 1.00 92.69 180 ALA A CA 1
ATOM 1485 C C . ALA A 1 180 ? -16.979 -8.170 33.901 1.00 92.69 180 ALA A C 1
ATOM 1487 O O . ALA A 1 180 ? -16.172 -8.072 32.979 1.00 92.69 180 ALA A O 1
ATOM 1488 N N . ALA A 1 181 ? -18.258 -7.800 33.789 1.00 95.00 181 ALA A N 1
ATOM 1489 C CA . ALA A 1 181 ? -18.820 -7.204 32.584 1.00 95.00 181 ALA A CA 1
ATOM 1490 C C . ALA A 1 181 ? -18.125 -5.887 32.202 1.00 95.00 181 ALA A C 1
ATOM 1492 O O . ALA A 1 181 ? -17.735 -5.716 31.050 1.00 95.00 181 ALA A O 1
ATOM 1493 N N . GLY A 1 182 ? -17.907 -4.984 33.162 1.00 93.69 182 GLY A N 1
ATOM 1494 C CA . GLY A 1 182 ? -17.258 -3.697 32.912 1.00 93.69 182 GLY A CA 1
ATOM 1495 C C . GLY A 1 182 ? -15.785 -3.822 32.519 1.00 93.69 182 GLY A C 1
ATOM 1496 O O . GLY A 1 182 ? -15.331 -3.108 31.627 1.00 93.69 182 GLY A O 1
ATOM 1497 N N . VAL A 1 183 ? -15.051 -4.778 33.103 1.00 92.50 183 VAL A N 1
ATOM 1498 C CA . VAL A 1 183 ? -13.676 -5.094 32.673 1.00 92.50 183 VAL A CA 1
ATOM 1499 C C . VAL A 1 183 ? -13.659 -5.567 31.218 1.00 92.50 183 VAL A C 1
ATOM 1501 O O . VAL A 1 183 ? -12.861 -5.071 30.423 1.00 92.50 183 VAL A O 1
ATOM 1504 N N . LEU A 1 184 ? -14.560 -6.483 30.846 1.00 94.88 184 LEU A N 1
ATOM 1505 C CA . LEU A 1 184 ? -14.638 -7.016 29.485 1.00 94.88 184 LEU A CA 1
ATOM 1506 C C . LEU A 1 184 ? -15.056 -5.946 28.462 1.00 94.88 184 LEU A C 1
ATOM 1508 O O . LEU A 1 184 ? -14.421 -5.816 27.417 1.00 94.88 184 LEU A O 1
ATOM 1512 N N . ALA A 1 185 ? -16.045 -5.112 28.796 1.00 94.94 185 ALA A N 1
ATOM 1513 C CA . ALA A 1 185 ? -16.430 -3.956 27.983 1.00 94.94 185 ALA A CA 1
ATOM 1514 C C . ALA A 1 185 ? -15.282 -2.936 27.842 1.00 94.94 185 ALA A C 1
ATOM 1516 O O . ALA A 1 185 ? -15.102 -2.332 26.787 1.00 94.94 185 ALA A O 1
ATOM 1517 N N . GLY A 1 186 ? -14.450 -2.780 28.874 1.00 93.06 186 GLY A N 1
ATOM 1518 C CA . GLY A 1 186 ? -13.239 -1.966 28.812 1.00 93.06 186 GLY A CA 1
ATOM 1519 C C . GLY A 1 186 ? -12.193 -2.489 27.824 1.00 93.06 186 GLY A C 1
ATOM 1520 O O . GLY A 1 186 ? -11.576 -1.694 27.118 1.00 93.06 186 GLY A O 1
ATOM 1521 N N . VAL A 1 187 ? -12.007 -3.812 27.745 1.00 93.12 187 VAL A N 1
ATOM 1522 C CA . VAL A 1 187 ? -11.120 -4.448 26.751 1.00 93.12 187 VAL A CA 1
ATOM 1523 C C . VAL A 1 187 ? -11.639 -4.213 25.331 1.00 93.12 187 VAL A C 1
ATOM 1525 O O . VAL A 1 187 ? -10.862 -3.845 24.446 1.00 93.12 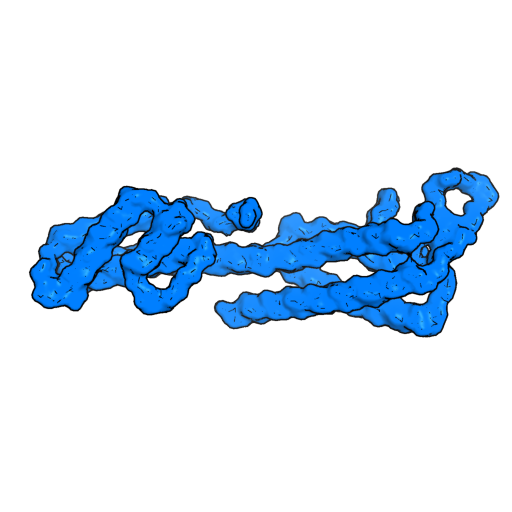187 VAL A O 1
ATOM 1528 N N . ALA A 1 188 ? -12.951 -4.355 25.137 1.00 94.75 188 ALA A N 1
ATOM 1529 C CA . ALA A 1 188 ? -13.628 -4.080 23.874 1.00 94.75 188 ALA A CA 1
ATOM 1530 C C . ALA A 1 188 ? -13.428 -2.616 23.433 1.00 94.75 188 ALA A C 1
ATOM 1532 O O . ALA A 1 188 ? -13.029 -2.356 22.294 1.00 94.75 188 ALA A O 1
ATOM 1533 N N . LEU A 1 189 ? -13.598 -1.660 24.355 1.00 94.31 189 LEU A N 1
ATOM 1534 C CA . LEU A 1 189 ? -13.342 -0.239 24.106 1.00 94.31 189 LEU A CA 1
ATOM 1535 C C . LEU A 1 189 ? -11.878 0.036 23.731 1.00 94.31 189 LEU A C 1
ATOM 1537 O O . LEU A 1 189 ? -11.604 0.746 22.765 1.00 94.31 189 LEU A O 1
ATOM 1541 N N . GLU A 1 190 ? -10.923 -0.532 24.466 1.00 93.94 190 GLU A N 1
ATOM 1542 C CA . GLU A 1 190 ? -9.498 -0.363 24.170 1.00 93.94 190 GLU A CA 1
ATOM 1543 C C . GLU A 1 190 ? -9.145 -0.907 22.779 1.00 93.94 190 GLU A C 1
ATOM 1545 O O . GLU A 1 190 ? -8.415 -0.260 22.021 1.00 93.94 190 GLU A O 1
ATOM 1550 N N . ARG A 1 191 ? -9.689 -2.075 22.406 1.00 93.31 191 ARG A N 1
ATOM 1551 C CA . ARG A 1 191 ? -9.483 -2.639 21.067 1.00 93.31 191 ARG A CA 1
ATOM 1552 C C . ARG A 1 191 ? -10.092 -1.751 19.986 1.00 93.31 191 ARG A C 1
ATOM 1554 O O . ARG A 1 191 ? -9.448 -1.568 18.951 1.00 93.31 191 ARG A O 1
ATOM 1561 N N . GLN A 1 192 ? -11.268 -1.175 20.227 1.00 92.69 192 GLN A N 1
ATOM 1562 C CA . GLN A 1 192 ? -11.898 -0.245 19.293 1.00 92.69 192 GLN A CA 1
ATOM 1563 C C . GLN A 1 192 ? -11.005 0.968 19.024 1.00 92.69 192 GLN A C 1
ATOM 1565 O O . GLN A 1 192 ? -10.738 1.304 17.874 1.00 92.69 192 GLN A O 1
ATOM 1570 N N . LEU A 1 193 ? -10.477 1.590 20.077 1.00 93.94 193 LEU A N 1
ATOM 1571 C CA . LEU A 1 193 ? -9.628 2.776 19.952 1.00 93.94 193 LEU A CA 1
ATOM 1572 C C . LEU A 1 193 ? -8.308 2.476 19.247 1.00 93.94 193 LEU A C 1
ATOM 1574 O O . LEU A 1 193 ? -7.893 3.235 18.379 1.00 93.94 193 LEU A O 1
ATOM 1578 N N . LYS A 1 194 ? -7.675 1.342 19.562 1.00 93.88 194 LYS A N 1
ATOM 1579 C CA . LYS A 1 194 ? -6.465 0.885 18.861 1.00 93.88 194 LYS A CA 1
ATOM 1580 C C . LYS A 1 194 ? -6.724 0.642 17.376 1.00 93.88 194 LYS A C 1
ATOM 1582 O O . LYS A 1 194 ? -5.910 1.024 16.546 1.00 93.88 194 LYS A O 1
ATOM 1587 N N . THR A 1 195 ? -7.875 0.056 17.055 1.00 91.94 195 THR A N 1
ATOM 1588 C CA . THR A 1 195 ? -8.298 -0.188 15.671 1.00 91.94 195 THR A CA 1
ATOM 1589 C C . THR A 1 195 ? -8.521 1.130 14.921 1.00 91.94 195 THR A C 1
ATOM 1591 O O . THR A 1 195 ? -8.086 1.257 13.782 1.00 91.94 195 THR A O 1
ATOM 1594 N N . LEU A 1 196 ? -9.105 2.143 15.571 1.00 92.06 196 LEU A N 1
ATOM 1595 C CA . LEU A 1 196 ? -9.201 3.492 15.002 1.00 92.06 196 LEU A CA 1
ATOM 1596 C C . LEU A 1 196 ? -7.821 4.138 14.822 1.00 92.06 196 LEU A C 1
ATOM 1598 O O . LEU A 1 196 ? -7.566 4.738 13.785 1.00 92.06 196 LEU A O 1
ATOM 1602 N N . CYS A 1 197 ? -6.897 3.991 15.775 1.00 92.56 197 CYS A N 1
ATOM 1603 C CA . CYS A 1 197 ? -5.531 4.481 15.587 1.00 92.56 197 CYS A CA 1
ATOM 1604 C C . CYS A 1 197 ? -4.853 3.824 14.374 1.00 92.56 197 CYS A C 1
ATOM 1606 O O . CYS A 1 197 ? -4.261 4.535 13.569 1.00 92.56 197 CYS A O 1
ATOM 1608 N N . ASP A 1 198 ? -4.986 2.503 14.202 1.00 90.19 198 ASP A N 1
ATOM 1609 C CA . ASP A 1 198 ? -4.463 1.793 13.026 1.00 90.19 198 ASP A CA 1
ATOM 1610 C C . ASP A 1 198 ? -5.066 2.340 11.717 1.00 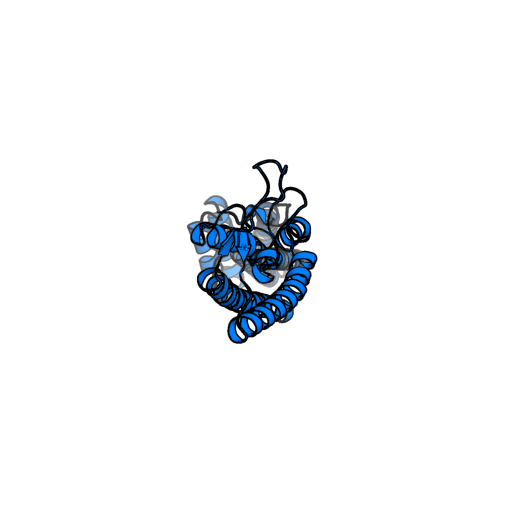90.19 198 ASP A C 1
ATOM 1612 O O . ASP A 1 198 ? -4.331 2.553 10.752 1.00 90.19 198 ASP A O 1
ATOM 1616 N N . ARG A 1 199 ? -6.382 2.603 11.696 1.00 88.56 199 ARG A N 1
ATOM 1617 C CA . ARG A 1 199 ? -7.105 3.175 10.547 1.00 88.56 199 ARG A CA 1
ATOM 1618 C C . ARG A 1 199 ? -6.536 4.514 10.100 1.00 88.56 199 ARG A C 1
ATOM 1620 O O . ARG A 1 199 ? -6.328 4.730 8.912 1.00 88.56 199 ARG A O 1
ATOM 1627 N N . TYR A 1 200 ? -6.303 5.408 11.056 1.00 89.19 200 TYR A N 1
ATOM 1628 C CA . TYR A 1 200 ? -5.808 6.760 10.797 1.00 89.19 200 TYR A CA 1
ATOM 1629 C C . TYR A 1 200 ? -4.274 6.839 10.744 1.00 89.19 200 TYR A C 1
ATOM 1631 O O . TYR A 1 200 ? -3.719 7.933 10.695 1.00 89.19 200 TYR A O 1
ATOM 1639 N N . GLY A 1 201 ? -3.570 5.700 10.776 1.00 88.25 201 GLY A N 1
ATOM 1640 C CA . GLY A 1 201 ? -2.106 5.664 10.735 1.00 88.25 201 GLY A CA 1
ATOM 1641 C C . GLY A 1 201 ? -1.429 6.277 11.968 1.00 88.25 201 GLY A C 1
ATOM 1642 O O . GLY A 1 201 ? -0.286 6.721 11.885 1.00 88.25 201 GLY A O 1
ATOM 1643 N N . LEU A 1 202 ? -2.115 6.321 13.113 1.00 92.56 202 LEU A N 1
ATOM 1644 C CA . LEU A 1 202 ? -1.610 6.907 14.353 1.00 92.56 202 LEU A CA 1
ATOM 1645 C C . LEU A 1 202 ? -0.826 5.869 15.160 1.00 92.56 202 LEU A C 1
ATOM 1647 O O . LEU A 1 202 ? -1.351 4.821 15.538 1.00 92.56 202 LEU A O 1
ATOM 1651 N N . GLU A 1 203 ? 0.426 6.180 15.493 1.00 90.56 203 GLU A N 1
ATOM 1652 C CA . GLU A 1 203 ? 1.249 5.298 16.320 1.00 90.56 203 GLU A CA 1
ATOM 1653 C C . GLU A 1 203 ? 0.733 5.217 17.765 1.00 90.56 203 GLU A C 1
ATOM 1655 O O . GLU A 1 203 ? 0.291 6.206 18.356 1.00 90.56 203 GLU A O 1
ATOM 1660 N N . TYR A 1 204 ? 0.822 4.030 18.370 1.00 92.38 204 TYR A N 1
ATOM 1661 C CA . TYR A 1 204 ? 0.508 3.809 19.781 1.00 92.38 204 TYR A CA 1
ATOM 1662 C C . TYR A 1 204 ? 1.314 2.655 20.380 1.00 92.38 204 TYR A C 1
ATOM 1664 O O . TYR A 1 204 ? 1.741 1.727 19.688 1.00 92.38 204 TYR A O 1
ATOM 1672 N N . GLN A 1 205 ? 1.514 2.682 21.699 1.00 90.12 205 GLN A N 1
ATOM 1673 C CA . GLN A 1 205 ? 2.142 1.573 22.411 1.00 90.12 205 GLN A CA 1
ATOM 1674 C C . GLN A 1 205 ? 1.097 0.550 22.852 1.00 90.12 205 GLN A C 1
ATOM 1676 O O . GLN A 1 205 ? -0.035 0.879 23.199 1.00 90.12 205 GLN A O 1
ATOM 1681 N N . LYS A 1 206 ? 1.490 -0.726 22.947 1.00 81.06 206 LYS A N 1
ATOM 1682 C CA . LYS A 1 206 ? 0.583 -1.793 23.414 1.00 81.06 206 LYS A CA 1
ATOM 1683 C C . LYS A 1 206 ? -0.019 -1.527 24.798 1.00 81.06 206 LYS A C 1
ATOM 1685 O O . LYS A 1 206 ? -1.102 -2.036 25.064 1.00 81.06 206 LYS A O 1
ATOM 1690 N N . LYS A 1 207 ? 0.687 -0.775 25.647 1.00 84.62 207 LYS A N 1
ATOM 1691 C CA . LYS A 1 207 ? 0.295 -0.432 27.021 1.00 84.62 207 LYS A CA 1
ATOM 1692 C C . LYS A 1 207 ? -0.305 0.973 27.150 1.00 84.62 207 LYS A C 1
ATOM 1694 O O . LYS A 1 207 ? -0.493 1.421 28.277 1.00 84.62 207 LYS A O 1
ATOM 1699 N N . ASP A 1 208 ? -0.547 1.671 26.039 1.00 86.31 208 ASP A N 1
ATOM 1700 C CA . ASP A 1 208 ? -1.198 2.979 26.091 1.00 86.31 208 ASP A CA 1
ATOM 1701 C C . ASP A 1 208 ? -2.586 2.824 26.719 1.00 86.31 208 ASP A C 1
ATOM 1703 O O . ASP A 1 208 ? -3.367 1.957 26.321 1.00 86.31 208 ASP A O 1
ATOM 1707 N N . ALA A 1 209 ? -2.865 3.654 27.725 1.00 86.25 209 ALA A N 1
ATOM 1708 C CA . ALA A 1 209 ? -4.161 3.696 28.382 1.00 86.25 209 ALA A CA 1
ATOM 1709 C C . ALA A 1 209 ? -5.230 4.254 27.432 1.00 86.25 209 ALA A C 1
ATOM 1711 O O . ALA A 1 209 ? -4.923 5.033 26.527 1.00 86.25 209 ALA A O 1
ATOM 1712 N N . VAL A 1 210 ? -6.495 3.914 27.695 1.00 89.75 210 VAL A N 1
ATOM 1713 C CA . VAL A 1 210 ? -7.661 4.420 26.949 1.00 89.75 210 VAL A CA 1
ATOM 1714 C C . VAL A 1 210 ? -7.612 5.944 26.803 1.00 89.75 210 VAL A C 1
ATOM 1716 O O . VAL A 1 210 ? -7.754 6.447 25.694 1.00 89.75 210 VAL A O 1
ATOM 1719 N N . GLU A 1 211 ? -7.298 6.670 27.878 1.00 89.94 211 GLU A N 1
ATOM 1720 C CA . GLU A 1 211 ? -7.203 8.135 27.860 1.00 89.94 211 GLU A CA 1
ATOM 1721 C C . GLU A 1 211 ? -6.167 8.657 26.850 1.00 89.94 211 GLU A C 1
ATOM 1723 O O . GLU A 1 211 ? -6.431 9.611 26.121 1.00 89.94 211 GLU A O 1
ATOM 1728 N N . HIS A 1 212 ? -5.003 8.005 26.752 1.00 91.50 212 HIS A N 1
ATOM 1729 C CA . HIS A 1 212 ? -3.952 8.409 25.814 1.00 91.50 212 HIS A CA 1
ATOM 1730 C C . HIS A 1 212 ? -4.375 8.168 24.361 1.00 91.50 212 HIS A C 1
ATOM 1732 O O . HIS A 1 212 ? -4.105 9.000 23.497 1.00 91.50 212 HIS A O 1
ATOM 1738 N N . LEU A 1 213 ? -5.045 7.042 24.093 1.00 93.62 213 LEU A N 1
ATOM 1739 C CA . LEU A 1 213 ? -5.541 6.705 22.756 1.00 93.62 213 LEU A CA 1
ATOM 1740 C C . LEU A 1 213 ? -6.619 7.695 22.301 1.00 93.62 213 LEU A C 1
ATOM 1742 O O . LEU A 1 213 ? -6.567 8.201 21.184 1.00 93.62 213 LEU A O 1
ATOM 1746 N N . VAL A 1 214 ? -7.571 8.008 23.183 1.00 93.25 214 VAL A N 1
ATOM 1747 C CA . VAL A 1 214 ? -8.674 8.933 22.895 1.00 93.25 214 VAL A CA 1
ATOM 1748 C C . VAL A 1 214 ? -8.162 10.349 22.672 1.00 93.25 214 VAL A C 1
ATOM 1750 O O . VAL A 1 214 ? -8.565 10.996 21.707 1.00 93.25 214 VAL A O 1
ATOM 1753 N N . GLN A 1 215 ? -7.264 10.828 23.537 1.00 92.88 215 GLN A N 1
ATOM 1754 C CA . GLN A 1 215 ? -6.681 12.157 23.390 1.00 92.88 215 GLN A CA 1
ATOM 1755 C C . GLN A 1 215 ? -5.921 12.273 22.064 1.00 92.88 215 GLN A C 1
ATOM 1757 O O . GLN A 1 215 ? -6.110 13.249 21.346 1.00 92.88 215 GLN A O 1
ATOM 1762 N N . ARG A 1 216 ? -5.146 11.247 21.689 1.00 93.81 216 ARG A N 1
ATOM 1763 C CA . ARG A 1 216 ? -4.437 11.205 20.403 1.00 93.81 216 ARG A CA 1
ATOM 1764 C C . ARG A 1 216 ? -5.397 11.245 19.213 1.00 93.81 216 ARG A C 1
ATOM 1766 O O . ARG A 1 216 ? -5.159 11.998 18.276 1.00 93.81 216 ARG A O 1
ATOM 1773 N N . LEU A 1 217 ? -6.473 10.460 19.245 1.00 92.88 217 LEU A N 1
ATOM 1774 C CA . LEU A 1 217 ? -7.491 10.462 18.189 1.00 92.88 217 LEU A CA 1
ATOM 1775 C C . LEU A 1 217 ? -8.183 11.828 18.067 1.00 92.88 217 LEU A C 1
ATOM 1777 O O . LEU A 1 217 ? -8.414 12.305 16.962 1.00 92.88 217 LEU A O 1
ATOM 1781 N N . TYR A 1 218 ? -8.475 12.481 19.190 1.00 92.81 218 TYR A N 1
ATOM 1782 C CA . TYR A 1 218 ? -9.069 13.816 19.199 1.00 92.81 218 TYR A CA 1
ATOM 1783 C C . TYR A 1 218 ? -8.112 14.898 18.674 1.00 92.81 218 TYR A C 1
ATOM 1785 O O . TYR A 1 218 ? -8.512 15.736 17.877 1.00 92.81 218 TYR A O 1
ATOM 1793 N N . GLU A 1 219 ? -6.839 14.870 19.078 1.00 93.69 219 GLU A N 1
ATOM 1794 C CA . GLU A 1 219 ? -5.817 15.830 18.627 1.00 93.69 219 GLU A CA 1
ATOM 1795 C C . GLU A 1 219 ? -5.519 15.754 17.124 1.00 93.69 219 GLU A C 1
ATOM 1797 O O . GLU A 1 219 ? -4.993 16.713 16.566 1.00 93.69 219 GLU A O 1
ATOM 1802 N N . ASN A 1 220 ? -5.852 14.632 16.481 1.00 92.94 220 ASN A N 1
ATOM 1803 C CA . ASN A 1 220 ? -5.712 14.421 15.039 1.00 92.94 220 ASN A CA 1
ATOM 1804 C C . ASN A 1 220 ? -7.065 14.510 14.305 1.00 92.94 220 ASN A C 1
ATOM 1806 O O . ASN A 1 220 ? -7.217 13.925 13.236 1.00 92.94 220 ASN A O 1
ATOM 1810 N N . ASP A 1 221 ? -8.061 15.182 14.897 1.00 90.88 221 ASP A N 1
ATOM 1811 C CA . ASP A 1 221 ? -9.394 15.421 14.318 1.00 90.88 221 ASP A CA 1
ATOM 1812 C C . ASP A 1 221 ? -10.155 14.140 13.899 1.00 90.88 221 ASP A C 1
ATOM 1814 O O . ASP A 1 221 ? -11.084 14.180 13.093 1.00 90.88 221 ASP A O 1
ATOM 1818 N N . CYS A 1 222 ? -9.794 12.982 14.467 1.00 88.12 222 CYS A N 1
ATOM 1819 C CA . CYS A 1 222 ? -10.440 11.693 14.191 1.00 88.12 222 CYS A CA 1
ATOM 1820 C C . CYS A 1 222 ? -11.686 11.459 15.060 1.00 88.12 222 CYS A C 1
ATOM 1822 O O . CYS A 1 222 ? -12.494 10.579 14.766 1.00 88.12 222 CYS A O 1
ATOM 1824 N N . LEU A 1 223 ? -11.822 12.213 16.155 1.00 89.62 223 LEU A N 1
ATOM 1825 C CA . LEU A 1 223 ? -12.975 12.197 17.052 1.00 89.62 223 LEU A CA 1
ATOM 1826 C C . LEU A 1 223 ? -13.461 13.619 17.298 1.00 89.62 223 LEU A C 1
ATOM 1828 O O . LEU A 1 223 ? -12.657 14.532 17.477 1.00 89.62 223 LEU A O 1
ATOM 1832 N N . ASP A 1 224 ? -14.773 13.794 17.406 1.00 90.12 224 ASP A N 1
ATOM 1833 C CA . ASP A 1 224 ? -15.346 15.061 17.849 1.00 90.12 224 ASP A CA 1
ATOM 1834 C C . ASP A 1 224 ? -15.368 15.191 19.388 1.00 90.12 224 ASP A C 1
ATOM 1836 O O . ASP A 1 224 ? -15.107 14.252 20.150 1.00 90.12 224 ASP A O 1
ATOM 1840 N N . LEU A 1 225 ? -15.705 16.389 19.875 1.00 90.50 225 LEU A N 1
ATOM 1841 C CA . LEU A 1 225 ? -15.773 16.682 21.310 1.00 90.50 225 LEU A CA 1
ATOM 1842 C C . LEU A 1 225 ? -16.829 15.838 22.051 1.00 90.50 225 LEU A C 1
ATOM 1844 O O . LEU A 1 225 ? -16.678 15.563 23.245 1.00 90.50 225 LEU A O 1
ATOM 1848 N N . THR A 1 226 ? -17.908 15.447 21.376 1.00 90.31 226 THR A N 1
ATOM 1849 C CA . THR A 1 226 ? -18.981 14.620 21.943 1.00 90.31 226 THR A CA 1
ATOM 1850 C C . THR A 1 226 ? -18.506 13.182 22.118 1.00 90.31 226 THR A C 1
ATOM 1852 O O . THR A 1 226 ? -18.681 12.606 23.195 1.00 90.31 226 THR A O 1
ATOM 1855 N N . GLN A 1 227 ? -17.844 12.623 21.105 1.00 90.25 227 GLN A N 1
ATOM 1856 C CA . GLN A 1 227 ? -17.226 11.301 21.141 1.00 90.25 227 GLN A CA 1
ATOM 1857 C C . GLN A 1 227 ? -16.127 11.248 22.204 1.00 90.25 227 GLN A C 1
ATOM 1859 O O . GLN A 1 227 ? -16.148 10.351 23.043 1.00 90.25 227 GLN A O 1
ATOM 1864 N N . LEU A 1 228 ? -15.248 12.256 22.258 1.00 92.25 228 LEU A N 1
ATOM 1865 C CA . LEU A 1 228 ? -14.225 12.402 23.300 1.00 92.25 228 LEU A CA 1
ATOM 1866 C C . LEU A 1 228 ? -14.831 12.308 24.708 1.00 92.25 228 LEU A C 1
ATOM 1868 O O . LEU A 1 228 ? -14.396 11.502 25.529 1.00 92.25 228 LEU A O 1
ATOM 1872 N N . ARG A 1 229 ? -15.855 13.124 24.992 1.00 92.00 229 ARG A N 1
ATOM 1873 C CA . ARG A 1 229 ? -16.539 13.128 26.296 1.00 92.00 229 ARG A CA 1
ATOM 1874 C C . ARG A 1 229 ? -17.206 11.794 26.601 1.00 92.00 229 ARG A C 1
ATOM 1876 O O . ARG A 1 229 ? -17.108 11.314 27.725 1.00 92.00 229 ARG A O 1
ATOM 1883 N N . THR A 1 230 ? -17.859 11.202 25.604 1.00 91.38 230 THR A N 1
ATOM 1884 C CA . THR A 1 230 ? -18.512 9.899 25.744 1.00 91.38 230 THR A CA 1
ATOM 1885 C C . THR A 1 230 ? -17.491 8.840 26.129 1.00 91.38 230 THR A C 1
ATOM 1887 O O . THR A 1 230 ? -17.670 8.178 27.143 1.00 91.38 230 THR A O 1
ATOM 1890 N N . ILE A 1 231 ? -16.390 8.720 25.385 1.00 92.50 231 ILE A N 1
ATOM 1891 C CA . ILE A 1 231 ? -15.391 7.677 25.624 1.00 92.50 231 ILE A CA 1
ATOM 1892 C C . ILE A 1 231 ? -14.677 7.877 26.966 1.00 92.50 231 ILE A C 1
ATOM 1894 O O . ILE A 1 231 ? -14.439 6.898 27.669 1.00 92.50 231 ILE A O 1
ATOM 1898 N N . ARG A 1 232 ? -14.385 9.123 27.363 1.00 93.12 232 ARG A N 1
ATOM 1899 C CA . ARG A 1 232 ? -13.835 9.429 28.696 1.00 93.12 232 ARG A CA 1
ATOM 1900 C C . ARG A 1 232 ? -14.737 8.929 29.817 1.00 93.12 232 ARG A C 1
ATOM 1902 O O . ARG A 1 232 ? -14.273 8.227 30.706 1.00 93.12 232 ARG A O 1
ATOM 1909 N N . HIS A 1 233 ? -16.036 9.199 29.718 1.00 92.31 233 HIS A N 1
ATOM 1910 C CA . HIS A 1 233 ? -17.021 8.678 30.669 1.00 92.31 233 HIS A CA 1
ATOM 1911 C C . HIS A 1 233 ? -17.031 7.140 30.703 1.00 92.31 233 HIS A C 1
ATOM 1913 O O . HIS A 1 233 ? -17.078 6.542 31.775 1.00 92.31 233 HIS A O 1
ATOM 1919 N N . LEU A 1 234 ? -16.911 6.474 29.548 1.00 92.12 234 LEU A N 1
ATOM 1920 C CA . LEU A 1 234 ? -16.788 5.009 29.498 1.00 92.12 234 LEU A CA 1
ATOM 1921 C C . LEU A 1 234 ? -15.503 4.508 30.179 1.00 92.12 234 LEU A C 1
ATOM 1923 O O . LEU A 1 234 ? -15.526 3.497 30.885 1.00 92.12 234 LEU A O 1
ATOM 1927 N N . ALA A 1 235 ? -14.389 5.219 29.991 1.00 90.12 235 ALA A N 1
ATOM 1928 C CA . ALA A 1 235 ? -13.107 4.904 30.611 1.00 90.12 235 ALA A CA 1
ATOM 1929 C C . ALA A 1 235 ? -13.166 5.028 32.142 1.00 90.12 235 ALA A C 1
ATOM 1931 O O . ALA A 1 235 ? -12.656 4.151 32.839 1.00 90.12 235 ALA A O 1
ATOM 1932 N N . GLU A 1 236 ? -13.854 6.046 32.661 1.00 90.06 236 GLU A N 1
ATOM 1933 C CA . GLU A 1 236 ? -14.084 6.228 34.099 1.00 90.06 236 GLU A CA 1
ATOM 1934 C C . GLU A 1 236 ? -14.903 5.069 34.697 1.00 90.06 236 GLU A C 1
ATOM 1936 O O . GLU A 1 236 ? -14.565 4.549 35.762 1.00 90.06 236 GLU A O 1
ATOM 1941 N N . ILE A 1 237 ? -15.955 4.601 34.007 1.00 89.25 237 ILE A N 1
ATOM 1942 C CA . ILE A 1 237 ? -16.745 3.439 34.461 1.00 89.25 237 ILE A CA 1
ATOM 1943 C C . ILE A 1 237 ? -15.882 2.168 34.479 1.00 89.25 237 ILE A C 1
ATOM 1945 O O . ILE A 1 237 ? -15.916 1.412 35.455 1.00 89.25 237 ILE A O 1
ATOM 1949 N N . ARG A 1 238 ? -15.072 1.940 33.436 1.00 86.19 238 ARG A N 1
ATOM 1950 C CA . ARG A 1 238 ? -14.102 0.831 33.394 1.00 86.19 238 ARG A CA 1
ATOM 1951 C C . ARG A 1 238 ? -13.131 0.907 34.574 1.00 86.19 238 ARG A C 1
ATOM 1953 O O . ARG A 1 238 ? -12.889 -0.104 35.228 1.00 86.19 238 ARG A O 1
ATOM 1960 N N . GLU A 1 239 ? -12.572 2.080 34.853 1.00 86.75 239 GLU A N 1
ATOM 1961 C CA . GLU A 1 239 ? -11.619 2.276 35.949 1.00 86.75 239 GLU A CA 1
ATOM 1962 C C . GLU A 1 239 ? -12.246 1.950 37.313 1.00 86.75 239 GLU A C 1
ATOM 1964 O O . GLU A 1 239 ? -11.633 1.257 38.127 1.00 86.75 239 GLU A O 1
ATOM 1969 N N . LYS A 1 240 ? -13.516 2.319 37.536 1.00 87.44 240 LYS A N 1
ATOM 1970 C CA . LYS A 1 240 ? -14.256 1.888 38.735 1.00 87.44 240 LYS A CA 1
ATOM 1971 C C . LYS A 1 240 ? -14.374 0.361 38.841 1.00 87.44 240 LYS A C 1
ATOM 1973 O O . LYS A 1 240 ? -14.372 -0.162 39.954 1.00 87.44 240 LYS A O 1
ATOM 1978 N N . CYS A 1 241 ? -14.470 -0.355 37.717 1.00 85.62 241 CYS A N 1
ATOM 1979 C CA . CYS A 1 241 ? -14.549 -1.819 37.697 1.00 85.62 241 CYS A CA 1
ATOM 1980 C C . CYS A 1 241 ? -13.210 -2.492 38.044 1.00 85.62 241 CYS A C 1
ATOM 1982 O O . CYS A 1 241 ? -13.209 -3.550 38.673 1.00 85.62 241 CYS A O 1
ATOM 1984 N N . ASP A 1 242 ? -12.081 -1.879 37.684 1.00 77.69 242 ASP A N 1
ATOM 1985 C CA . ASP A 1 242 ? -10.736 -2.388 37.998 1.00 77.69 242 ASP A CA 1
ATOM 1986 C C . ASP A 1 242 ? -10.328 -2.155 39.467 1.00 77.69 242 ASP A C 1
ATOM 1988 O O . ASP A 1 242 ? -9.398 -2.790 39.976 1.00 77.69 242 ASP A O 1
ATOM 1992 N N . HIS A 1 243 ? -11.023 -1.264 40.175 1.00 78.25 243 HIS A N 1
ATOM 1993 C CA . HIS A 1 243 ? -10.742 -0.914 41.565 1.00 78.25 243 HIS A CA 1
ATOM 1994 C C . HIS A 1 243 ? -11.797 -1.453 42.544 1.00 78.25 243 HIS A C 1
ATOM 1996 O O . HIS A 1 243 ? -12.883 -1.898 42.174 1.00 78.25 243 HIS A O 1
ATOM 2002 N N . ALA A 1 244 ? -11.480 -1.424 43.843 1.00 67.56 244 ALA A N 1
ATOM 2003 C CA . ALA A 1 244 ? -12.367 -1.879 44.921 1.00 67.56 244 ALA A CA 1
ATOM 2004 C C . ALA A 1 244 ? -13.532 -0.903 45.212 1.00 67.56 244 ALA A C 1
ATOM 2006 O O . ALA A 1 244 ? -14.001 -0.819 46.344 1.00 67.56 244 ALA A O 1
ATOM 2007 N N . SER A 1 245 ? -13.972 -0.157 44.200 1.00 71.06 245 SER A N 1
ATOM 2008 C CA . SER A 1 245 ? -15.073 0.801 44.272 1.00 71.06 245 SER A CA 1
ATOM 2009 C C . SER A 1 245 ? -16.415 0.099 44.065 1.00 71.06 245 SER A C 1
ATOM 2011 O O . SER A 1 245 ? -16.485 -0.941 43.397 1.00 71.06 245 SER A O 1
ATOM 2013 N N . ASP A 1 246 ? -17.486 0.670 44.617 1.00 74.06 246 ASP A N 1
ATOM 2014 C CA . ASP A 1 246 ? -18.846 0.215 44.328 1.00 74.06 246 ASP A CA 1
ATOM 2015 C C . ASP A 1 246 ? -19.201 0.565 42.877 1.00 74.06 246 ASP A C 1
ATOM 2017 O O . ASP A 1 246 ? -19.092 1.717 42.459 1.00 74.06 246 ASP A O 1
ATOM 2021 N N . VAL A 1 247 ? -19.594 -0.453 42.112 1.00 83.06 247 VAL A N 1
ATOM 2022 C CA . VAL A 1 247 ? -20.058 -0.331 40.726 1.00 83.06 247 VAL A CA 1
ATOM 2023 C C . VAL A 1 247 ? -21.434 -0.961 40.638 1.00 83.06 247 VAL A C 1
ATOM 2025 O O . VAL A 1 247 ? -21.627 -2.113 41.038 1.00 83.06 247 VAL A O 1
ATOM 2028 N N . THR A 1 248 ? -22.386 -0.207 40.103 1.00 87.50 248 THR A N 1
ATOM 2029 C CA . THR A 1 248 ? -23.760 -0.675 39.928 1.00 87.50 248 THR A CA 1
ATOM 2030 C C . THR A 1 248 ? -23.946 -1.389 38.589 1.00 87.50 248 THR A C 1
ATOM 2032 O O . THR A 1 248 ? -23.232 -1.137 37.618 1.00 87.50 248 THR A O 1
ATOM 2035 N N . GLY A 1 249 ? -24.925 -2.297 38.524 1.00 88.00 249 GLY A N 1
ATOM 2036 C CA . GLY A 1 249 ? -25.306 -2.943 37.264 1.00 88.00 249 GLY A CA 1
ATOM 2037 C C . GLY A 1 249 ? -25.793 -1.948 36.212 1.00 88.00 249 GLY A C 1
ATOM 2038 O O . GLY A 1 249 ? -25.515 -2.135 35.033 1.00 88.00 249 GLY A O 1
ATOM 2039 N N . ASP A 1 250 ? -26.439 -0.864 36.641 1.00 90.94 250 ASP A N 1
ATOM 2040 C CA . ASP A 1 250 ? -26.958 0.171 35.747 1.00 90.94 250 ASP A CA 1
ATOM 2041 C C . ASP A 1 250 ? -25.825 0.977 35.091 1.00 90.94 250 ASP A C 1
ATOM 2043 O O . ASP A 1 250 ? -25.852 1.183 33.879 1.00 90.94 250 ASP A O 1
ATOM 2047 N N . GLU A 1 251 ? -24.785 1.358 35.849 1.00 90.56 251 GLU A N 1
ATOM 2048 C CA . GLU A 1 251 ? -23.593 2.031 35.298 1.00 90.56 251 GLU A CA 1
ATOM 2049 C C . GLU A 1 251 ? -22.886 1.165 34.243 1.00 90.56 251 GLU A C 1
ATOM 2051 O O . GLU A 1 251 ? -22.458 1.660 33.200 1.00 90.56 251 GLU A O 1
ATOM 2056 N N . VAL A 1 252 ? -22.767 -0.142 34.491 1.00 92.94 252 VAL A N 1
ATOM 2057 C CA . VAL A 1 252 ? -22.116 -1.062 33.544 1.00 92.94 252 VAL A CA 1
ATOM 2058 C C . VAL A 1 252 ? -23.012 -1.351 32.341 1.00 92.94 252 VAL A C 1
ATOM 2060 O O . VAL A 1 252 ? -22.516 -1.457 31.220 1.00 92.94 252 VAL A O 1
ATOM 2063 N N . GLY A 1 253 ? -24.328 -1.422 32.541 1.00 93.12 253 GLY A N 1
ATOM 2064 C CA . GLY A 1 253 ? -25.295 -1.488 31.449 1.00 93.12 253 GLY A CA 1
ATOM 2065 C C . GLY A 1 253 ? -25.181 -0.277 30.519 1.00 93.12 253 GLY A C 1
ATOM 2066 O O . GLY A 1 253 ? -25.113 -0.445 29.304 1.00 93.12 253 GLY A O 1
ATOM 2067 N N . GLU A 1 254 ? -25.063 0.932 31.077 1.00 93.19 254 GLU A N 1
ATOM 2068 C CA . GLU A 1 254 ? -24.820 2.159 30.306 1.00 93.19 254 GLU A CA 1
ATOM 2069 C C . GLU A 1 254 ? -23.506 2.089 29.516 1.00 93.19 254 GLU A C 1
ATOM 2071 O O . GLU A 1 254 ? -23.488 2.448 28.336 1.00 93.19 254 GLU A O 1
ATOM 2076 N N . LEU A 1 255 ? -22.425 1.596 30.135 1.00 93.12 255 LEU A N 1
ATOM 2077 C CA . LEU A 1 255 ? -21.136 1.396 29.466 1.00 93.12 255 LEU A CA 1
ATOM 2078 C C . LEU A 1 255 ? -21.275 0.504 28.225 1.00 93.12 255 LEU A C 1
ATOM 2080 O O . LEU A 1 255 ? -20.786 0.857 27.151 1.00 93.12 255 LEU A O 1
ATOM 2084 N N . ILE A 1 256 ? -21.955 -0.633 28.367 1.00 95.06 256 ILE A N 1
ATOM 2085 C CA . ILE A 1 256 ? -22.141 -1.618 27.295 1.00 95.06 256 ILE A CA 1
ATOM 2086 C C . ILE A 1 256 ? -22.993 -1.043 26.159 1.00 95.06 256 ILE A C 1
ATOM 2088 O O . ILE A 1 256 ? -22.623 -1.174 24.990 1.00 95.06 256 ILE A O 1
ATOM 2092 N N . GLU A 1 257 ? -24.110 -0.386 26.479 1.00 94.69 257 GLU A N 1
ATOM 2093 C CA . GLU A 1 257 ? -24.993 0.193 25.460 1.00 94.69 257 GLU A CA 1
ATOM 2094 C C . GLU A 1 257 ? -24.310 1.331 24.696 1.00 94.69 257 GLU A C 1
ATOM 2096 O O . GLU A 1 257 ? -24.303 1.328 23.464 1.00 94.69 257 GLU A O 1
ATOM 2101 N N . ARG A 1 258 ? -23.653 2.264 25.396 1.00 92.94 258 ARG A N 1
ATOM 2102 C CA . ARG A 1 258 ? -22.941 3.369 24.737 1.00 92.94 258 ARG A CA 1
ATOM 2103 C C . ARG A 1 258 ? -21.752 2.897 23.914 1.00 92.94 258 ARG A C 1
ATOM 2105 O O . ARG A 1 258 ? -21.493 3.463 22.855 1.00 92.94 258 ARG A O 1
ATOM 2112 N N . LEU A 1 259 ? -21.041 1.860 24.356 1.00 93.31 259 LEU A N 1
ATOM 2113 C CA . LEU A 1 259 ? -19.977 1.257 23.555 1.00 93.31 259 LEU A CA 1
ATOM 2114 C C . LEU A 1 259 ? -20.533 0.651 22.258 1.00 93.31 259 LEU A C 1
ATOM 2116 O O . LEU A 1 259 ? -19.950 0.841 21.191 1.00 93.31 259 LEU A O 1
ATOM 2120 N N . ARG A 1 260 ? -21.687 -0.022 22.326 1.00 92.50 260 ARG A N 1
ATOM 2121 C CA . ARG A 1 260 ? -22.366 -0.580 21.148 1.00 92.50 260 ARG A CA 1
ATOM 2122 C C . ARG A 1 260 ? -22.823 0.513 20.177 1.00 92.50 260 ARG A C 1
ATOM 2124 O O . ARG A 1 260 ? -22.721 0.342 18.963 1.00 92.50 260 ARG A O 1
ATOM 2131 N N . GLU A 1 261 ? -23.323 1.634 20.691 1.00 91.25 261 GLU A N 1
ATOM 2132 C CA . GLU A 1 261 ? -23.661 2.804 19.873 1.00 91.25 261 GLU A CA 1
ATOM 2133 C C . GLU A 1 261 ? -22.423 3.415 19.216 1.00 91.25 261 GLU A C 1
ATOM 2135 O O . GLU A 1 261 ? -22.443 3.669 18.012 1.00 91.25 261 GLU A O 1
ATOM 2140 N N . PHE A 1 262 ? -21.342 3.586 19.980 1.00 89.12 262 PHE A N 1
ATOM 2141 C CA . PHE A 1 262 ? -20.071 4.098 19.480 1.00 89.12 262 PHE A CA 1
ATOM 2142 C C . PHE A 1 262 ? -19.536 3.232 18.338 1.00 89.12 262 PHE A C 1
ATOM 2144 O O . PHE A 1 262 ? -19.290 3.752 17.257 1.00 89.12 262 PHE A O 1
ATOM 2151 N N . MET A 1 263 ? -19.473 1.907 18.506 1.00 86.44 263 MET A N 1
ATOM 2152 C CA . MET A 1 263 ? -19.048 0.995 17.435 1.00 86.44 263 MET A CA 1
ATOM 2153 C C . MET A 1 263 ? -19.835 1.174 16.138 1.00 86.44 263 MET A C 1
ATOM 2155 O O . MET A 1 263 ? -19.251 1.187 15.056 1.00 86.44 263 MET A O 1
ATOM 2159 N N . ARG A 1 264 ? -21.158 1.342 16.243 1.00 85.12 264 ARG A N 1
ATOM 2160 C CA . ARG A 1 264 ? -22.031 1.540 15.081 1.00 85.12 264 ARG A CA 1
ATOM 2161 C C . ARG A 1 264 ? -21.765 2.870 14.368 1.00 85.12 264 ARG A C 1
ATOM 2163 O O . ARG A 1 264 ? -22.046 2.979 13.182 1.00 85.12 264 ARG A O 1
ATOM 2170 N N . GLN A 1 265 ? -21.270 3.875 15.087 1.00 82.69 265 GLN A N 1
ATOM 2171 C CA . GLN A 1 265 ? -20.951 5.201 14.551 1.00 82.69 265 GLN A CA 1
ATOM 2172 C C . GLN A 1 265 ? -19.505 5.309 14.043 1.00 82.69 265 GLN A C 1
ATOM 2174 O O . GLN A 1 265 ? -19.237 6.109 13.153 1.00 82.69 265 GLN A O 1
ATOM 2179 N N . SER A 1 266 ? -18.573 4.545 14.619 1.00 72.50 266 SER A N 1
ATOM 2180 C CA . SER A 1 266 ? -17.131 4.691 14.381 1.00 72.50 266 SER A CA 1
ATOM 2181 C C . SER A 1 266 ? -16.597 3.954 13.158 1.00 72.50 266 SER A C 1
ATOM 2183 O O . SER A 1 266 ? -15.543 4.334 12.656 1.00 72.50 266 SER A O 1
ATOM 2185 N N . PHE A 1 267 ? -17.269 2.903 12.687 1.00 64.75 267 PHE A N 1
ATOM 2186 C CA . PHE A 1 267 ? -16.867 2.223 11.457 1.00 64.75 267 PHE A CA 1
ATOM 2187 C C . PHE A 1 267 ? -17.725 2.711 10.291 1.00 64.75 267 PHE A C 1
ATOM 2189 O O . PHE A 1 267 ? -18.944 2.519 10.322 1.00 64.75 267 PHE A O 1
ATOM 2196 N N . PRO A 1 268 ? -17.138 3.321 9.247 1.00 58.03 268 PRO A N 1
ATOM 2197 C CA . PRO A 1 268 ? -17.867 3.499 8.008 1.00 58.03 268 PRO A CA 1
ATOM 2198 C C . PRO A 1 268 ? -18.209 2.124 7.437 1.00 58.03 268 PRO A C 1
ATOM 2200 O O . PRO A 1 268 ? -17.441 1.168 7.538 1.00 58.03 268 PRO A O 1
ATOM 2203 N N . THR A 1 269 ? -19.382 2.040 6.822 1.00 55.25 269 THR A N 1
ATOM 2204 C CA . THR A 1 269 ? -19.920 0.816 6.220 1.00 55.25 269 THR A CA 1
ATOM 2205 C C . THR A 1 269 ? -19.057 0.291 5.065 1.00 55.25 269 THR A C 1
ATOM 2207 O O . THR A 1 269 ? -19.252 -0.840 4.624 1.00 55.25 269 THR A O 1
ATOM 2210 N N . GLU A 1 270 ? -18.119 1.102 4.569 1.00 57.28 270 GLU A N 1
ATOM 2211 C CA . GLU A 1 270 ? -17.235 0.779 3.454 1.00 57.28 270 GLU A CA 1
ATOM 2212 C C . GLU A 1 270 ? -15.770 0.627 3.915 1.00 57.28 270 GLU A C 1
ATOM 2214 O O . GLU A 1 270 ? -15.281 1.430 4.719 1.00 57.28 270 GLU A O 1
ATOM 2219 N N . PRO A 1 271 ? -15.061 -0.409 3.424 1.00 68.38 271 PRO A N 1
ATOM 2220 C CA . PRO A 1 271 ? -13.638 -0.600 3.687 1.00 68.38 271 PRO A CA 1
ATOM 2221 C C . PRO A 1 271 ? -12.814 0.517 3.040 1.00 68.38 271 PRO A C 1
ATOM 2223 O O . PRO A 1 271 ? -13.199 1.022 1.982 1.00 68.38 271 PRO A O 1
ATOM 2226 N N . LEU A 1 272 ? -11.660 0.850 3.632 1.00 71.19 272 LEU A N 1
ATOM 2227 C CA . LEU A 1 272 ? -10.724 1.819 3.054 1.00 71.19 272 LEU A CA 1
ATOM 2228 C C . LEU A 1 272 ? -10.387 1.412 1.620 1.00 71.19 272 LEU A C 1
ATOM 2230 O O . LEU A 1 272 ? -10.011 0.262 1.366 1.00 71.19 272 LEU A O 1
ATOM 2234 N N . GLN A 1 273 ? -10.527 2.352 0.695 1.00 67.19 273 GLN A N 1
ATOM 2235 C CA . GLN A 1 273 ? -10.171 2.178 -0.702 1.00 67.19 273 GLN A CA 1
ATOM 2236 C C . GLN A 1 273 ? -8.770 2.758 -0.967 1.00 67.19 273 GLN A C 1
ATOM 2238 O O . GLN A 1 273 ? -8.382 3.739 -0.333 1.00 67.19 273 GLN A O 1
ATOM 2243 N N . PRO A 1 274 ? -8.024 2.236 -1.960 1.00 55.09 274 PRO A N 1
ATOM 2244 C CA . PRO A 1 274 ? -6.735 2.797 -2.392 1.00 55.09 274 PRO A CA 1
ATOM 2245 C C . PRO A 1 274 ? -6.747 4.299 -2.713 1.00 55.09 274 PRO A C 1
ATOM 2247 O O . PRO A 1 274 ? -5.739 4.984 -2.583 1.00 55.09 274 PRO A O 1
ATOM 2250 N N . GLN A 1 275 ? -7.899 4.823 -3.123 1.00 51.50 275 GLN A N 1
ATOM 2251 C CA . GLN A 1 275 ? -8.105 6.239 -3.436 1.00 51.50 275 GLN A CA 1
ATOM 2252 C C . GLN A 1 275 ? -8.270 7.141 -2.200 1.00 51.50 275 GLN A C 1
ATOM 2254 O O . GLN A 1 275 ? -8.122 8.354 -2.324 1.00 51.50 275 GLN A O 1
ATOM 2259 N N . ASP A 1 276 ? -8.515 6.570 -1.017 1.00 54.12 276 ASP A N 1
ATOM 2260 C CA . ASP A 1 276 ? -8.741 7.323 0.225 1.00 54.12 276 ASP A CA 1
ATOM 2261 C C . ASP A 1 276 ? -7.427 7.779 0.887 1.00 54.12 276 ASP A C 1
ATOM 2263 O O . ASP A 1 276 ? -7.440 8.519 1.866 1.00 54.12 276 ASP A O 1
ATOM 2267 N N . THR A 1 277 ? -6.282 7.339 0.355 1.00 46.47 277 THR A N 1
ATOM 2268 C CA . THR A 1 277 ? -4.932 7.605 0.889 1.00 46.47 277 THR A CA 1
ATOM 2269 C C . THR A 1 277 ? -4.158 8.651 0.082 1.00 46.47 277 THR A C 1
ATOM 2271 O O . THR A 1 277 ? -3.011 8.946 0.406 1.00 46.47 277 THR A O 1
ATOM 2274 N N . ILE A 1 278 ? -4.762 9.229 -0.966 1.00 33.03 278 ILE A N 1
ATOM 2275 C CA . ILE A 1 278 ? -4.150 10.308 -1.753 1.00 33.03 278 ILE A CA 1
ATOM 2276 C C . ILE A 1 278 ? -4.425 11.650 -1.053 1.00 33.03 278 ILE A C 1
ATOM 2278 O O . ILE A 1 278 ? -5.310 12.404 -1.460 1.00 33.03 278 ILE A O 1
ATOM 2282 N N . ALA A 1 279 ? -3.675 11.934 0.013 1.00 32.56 279 ALA A N 1
ATOM 2283 C CA . ALA A 1 279 ? -3.554 13.258 0.628 1.00 32.56 279 ALA A CA 1
ATOM 2284 C C . ALA A 1 279 ? -2.131 13.473 1.156 1.00 32.56 279 ALA A C 1
ATOM 2286 O O . ALA A 1 279 ? -1.637 12.592 1.892 1.00 32.56 279 ALA A O 1
#

Foldseek 3Di:
DVVLVVVVVVLVVLVVLLVVLLVLLLVLLVPWAKAFADDDPPDDPPDQGIATDDDDPVSVVSLVVSLVSVVVSLVVLLVLCCVQVVVCNVVLVCQQADDPVPQGHLVCSSVSGDRHNDSPSVVVSVSNCVSSVSNSVSSVLSSVSSLQVVLLVLLVVLLVQLVVLLVVLVVCLVVVNLLVSLLSLLVSLVSLLVSLCSVVVHDDDPPDQQLRSLVSCVVVVNDDPVRSVLSVLSSVLSVCSVDPHDHDSVSSVSSSVSSVVCSVVNDDPDRDDSVNPPD

Sequence (279 aa):
MRGIEGIEQTINGLETDAIEIERIVIGLLRTVELIHKPDPAGALFFAPSNQWSELSGQEQQKQRDALRKYQRWYTVAHRYVREYAPERVDEFNHCYFGDTQGNYGVIDYIKLERLQRSRNKSRIIDDFWRVFEIQRSILLSVSDVLGIERINLRELISSDFIDREIGEADCLCRMGHPRAAGVLAGVALERQLKTLCDRYGLEYQKKDAVEHLVQRLYENDCLDLTQLRTIRHLAEIREKCDHASDVTGDEVGELIERLREFMRQSFPTEPLQPQDTIA

Secondary structure (DSSP, 8-state):
-HHHHHHHHHHHHHHHHHHHHHHHHHHHHHHS-EEE-PPPTT--TTS--EEEPPPPHHHHHHHHHHHHHHHHHHHHHHHHHHHH-GGGHHHHHHTTS--TTS---HHHHHHT-SPBS---HHHHHHHHHHHHHHHHHHHHHHHHHHHHHHHHHHHHHHHHHHHHHHHHHHHHHHTT-HHHHHHHHHHHHHHHHHHHHHHTT----TT--HHHHHHHHHHTTSS-HHHHHHHHHHHHHHHHHHTTS---HHHHHHHHHHHHHHHHHHS-SSPPPGGGG--

pLDDT: mean 88.67, std 11.84, range [32.56, 98.5]